Protein AF-0000000085115863 (afdb_homodimer)

Secondary structure (DSSP, 8-state):
--SSSSHHHHIIIIIHHHHGGGS---HHHHHHHHTT-TT----S-HHHHHHHHHHHHHHHT-EEEEEEETTTEEEEEE-SSPPTT-S-EEEES-PPSS-SEEEEEEHHHHHHHHTT---HHHHHHHTSSEEEE-HHHHHHHHHHHTTHHHHHHHHHHHTT-HHHHHHH--/--SSSSHHHHIIIIIHHHHGGGS---HHHHHHHHTT-TT----S-HHHHHHHHHHHHHHHT-EEEEEEETTTEEEEEE-SSPPTT-S-EEEES-PPSS-SEEEEEEHHHHHHHHTT---HHHHHHHTSSEEEE-HHHHHHHHHHHTTHHHHHHHHHHHTT-HHHHHHH--

pLDDT: mean 90.27, std 11.91, range [47.62, 98.88]

Foldseek 3Di:
DQLADAQVRLCVQVVVLVCQLQFQDDPVRVCVLQVVFPPDDCPVCVSVLSPQLLQLLLVLLFKEWEAEPSPTKIKIWGSVDDDVRTSIDIDIRDYDPPGQKYKYAYSLVVLLVLLVNDPVVVCCVVVNIPMDHDPVSVVVSSVSCVVSSVVSLSSCSSVVVVSSNVSNVD/DQLADAQVRLCVQVVVLVCQLQFQDDPVRVCVLQVVFPPPDCPVCVSVLSPQLLQLLLVLLFKEWEAEPSPTKIKIWGSVDDDVRTSIDIDIRDYDPPGQKYKYAYSLVSLLVLLVNDPVVVCCVVVNIPMDHDPPSVVVSSVSCVVSSVVSLSSCSSVVVVSSNVSNVD

Structure (mmCIF, N/CA/C/O backbone):
data_AF-0000000085115863-model_v1
#
loop_
_entity.id
_entity.type
_entity.pdbx_description
1 polymer 'SCP2 domain-containing protein'
#
loop_
_atom_site.group_PDB
_atom_site.id
_atom_site.type_symbol
_atom_site.label_atom_id
_atom_site.label_alt_id
_atom_site.label_comp_id
_atom_site.label_asym_id
_atom_site.label_entity_id
_atom_site.label_seq_id
_atom_site.pdbx_PDB_ins_code
_atom_site.Cartn_x
_atom_site.Cartn_y
_atom_site.Cartn_z
_atom_site.occupancy
_atom_site.B_iso_or_equiv
_atom_site.auth_seq_id
_atom_site.auth_comp_id
_atom_site.auth_asym_id
_atom_site.auth_atom_id
_atom_site.pdbx_PDB_model_num
ATOM 1 N N . MET A 1 1 ? -20.906 15.156 -2.922 1 59.97 1 MET A N 1
ATOM 2 C CA . MET A 1 1 ? -20.422 16.359 -2.258 1 59.97 1 MET A CA 1
ATOM 3 C C . MET A 1 1 ? -19.031 16.141 -1.671 1 59.97 1 MET A C 1
ATOM 5 O O . MET A 1 1 ? -18.688 15.023 -1.309 1 59.97 1 MET A O 1
ATOM 9 N N . ALA A 1 2 ? -18.281 17.297 -1.598 1 81.19 2 ALA A N 1
ATOM 10 C CA . ALA A 1 2 ? -16.922 17.234 -1.048 1 81.19 2 ALA A CA 1
ATOM 11 C C . ALA A 1 2 ? -16.953 16.906 0.444 1 81.19 2 ALA A C 1
ATOM 13 O O . ALA A 1 2 ? -17.812 17.406 1.177 1 81.19 2 ALA A O 1
ATOM 14 N N . LEU A 1 3 ? -16.141 15.992 0.792 1 93.12 3 LEU A N 1
ATOM 15 C CA . LEU A 1 3 ? -16.062 15.578 2.189 1 93.12 3 LEU A CA 1
ATOM 16 C C . LEU A 1 3 ? -15.656 16.75 3.078 1 93.12 3 LEU A C 1
ATOM 18 O O . LEU A 1 3 ? -16.172 16.906 4.191 1 93.12 3 LEU A O 1
ATOM 22 N N . PHE A 1 4 ? -14.828 17.625 2.529 1 97.5 4 PHE A N 1
ATOM 23 C CA . PHE A 1 4 ? -14.359 18.781 3.285 1 97.5 4 PHE A CA 1
ATOM 24 C C . PHE A 1 4 ? -15.094 20.047 2.85 1 97.5 4 PHE A C 1
ATOM 26 O O . PHE A 1 4 ? -15.336 20.266 1.657 1 97.5 4 PHE A O 1
ATOM 33 N N . ARG A 1 5 ? -15.352 20.859 3.82 1 96.69 5 ARG A N 1
ATOM 34 C CA . ARG A 1 5 ? -16.109 22.078 3.572 1 96.69 5 ARG A CA 1
ATOM 35 C C . ARG A 1 5 ? -15.25 23.109 2.834 1 96.69 5 ARG A C 1
ATOM 37 O O . ARG A 1 5 ? -15.727 23.781 1.921 1 96.69 5 ARG A O 1
ATOM 44 N N . ASP A 1 6 ? -14.078 23.328 3.254 1 97.31 6 ASP A N 1
ATOM 45 C CA . ASP A 1 6 ? -13.133 24.297 2.703 1 97.31 6 ASP A CA 1
ATOM 46 C C . ASP A 1 6 ? -11.695 23.953 3.098 1 97.31 6 ASP A C 1
ATOM 48 O O . ASP A 1 6 ? -11.453 22.891 3.684 1 97.31 6 ASP A O 1
ATOM 52 N N . ASP A 1 7 ? -10.758 24.797 2.658 1 97.75 7 ASP A N 1
ATOM 53 C CA . ASP A 1 7 ? -9.352 24.531 2.938 1 97.75 7 ASP A CA 1
ATOM 54 C C . ASP A 1 7 ? -9.07 24.578 4.438 1 97.75 7 ASP A C 1
ATOM 56 O O . ASP A 1 7 ? -8.289 23.781 4.953 1 97.75 7 ASP A O 1
ATOM 60 N N . ALA A 1 8 ? -9.727 25.469 5.113 1 98.12 8 ALA A N 1
ATOM 61 C CA . ALA A 1 8 ? -9.555 25.547 6.562 1 98.12 8 ALA A CA 1
ATOM 62 C C . ALA A 1 8 ? -9.93 24.219 7.223 1 98.12 8 ALA A C 1
ATOM 64 O O . ALA A 1 8 ? -9.289 23.797 8.188 1 98.12 8 ALA A O 1
ATOM 65 N N . HIS A 1 9 ? -11 23.625 6.742 1 98.5 9 HIS A N 1
ATOM 66 C CA . HIS A 1 9 ? -11.43 22.328 7.238 1 98.5 9 HIS A CA 1
ATOM 67 C C . HIS A 1 9 ? -10.375 21.266 6.977 1 98.5 9 HIS A C 1
ATOM 69 O O . HIS A 1 9 ? -10.078 20.438 7.855 1 98.5 9 HIS A O 1
ATOM 75 N N . VAL A 1 10 ? -9.719 21.219 5.836 1 98.38 10 VAL A N 1
ATOM 76 C CA . VAL A 1 10 ? -8.648 20.297 5.492 1 98.38 10 VAL A CA 1
ATOM 77 C C . VAL A 1 10 ? -7.477 20.484 6.457 1 98.38 10 VAL A C 1
ATOM 79 O O . VAL A 1 10 ? -6.938 19.5 6.984 1 98.38 10 VAL A O 1
ATOM 82 N N . TYR A 1 11 ? -7.086 21.688 6.672 1 98.44 11 TYR A N 1
ATOM 83 C CA . TYR A 1 11 ? -5.941 21.969 7.523 1 98.44 11 TYR A CA 1
ATOM 84 C C . TYR A 1 11 ? -6.215 21.562 8.961 1 98.44 11 TYR A C 1
ATOM 86 O O . TYR A 1 11 ? -5.34 21 9.633 1 98.44 11 TYR A O 1
ATOM 94 N N . ARG A 1 12 ? -7.418 21.797 9.414 1 97.19 12 ARG A N 1
ATOM 95 C CA . ARG A 1 12 ? -7.781 21.422 10.773 1 97.19 12 ARG A CA 1
ATOM 96 C C . ARG A 1 12 ? -7.734 19.906 10.953 1 97.19 12 ARG A C 1
ATOM 98 O O . ARG A 1 12 ? -7.312 19.406 12 1 97.19 12 ARG A O 1
ATOM 105 N N . VAL A 1 13 ? -8.164 19.188 9.977 1 97.56 13 VAL A N 1
ATOM 106 C CA . VAL A 1 13 ? -8.312 17.75 10.109 1 97.56 13 VAL A CA 1
ATOM 107 C C . VAL A 1 13 ? -7.008 17.047 9.719 1 97.56 13 VAL A C 1
ATOM 109 O O . VAL A 1 13 ? -6.344 16.438 10.555 1 97.56 13 VAL A O 1
ATOM 112 N N . ILE A 1 14 ? -6.566 17.25 8.461 1 98.25 14 ILE A N 1
ATOM 113 C CA . ILE A 1 14 ? -5.406 16.531 7.949 1 98.25 14 ILE A CA 1
ATOM 114 C C . ILE A 1 14 ? -4.129 17.266 8.336 1 98.25 14 ILE A C 1
ATOM 116 O O . ILE A 1 14 ? -3.168 16.656 8.812 1 98.25 14 ILE A O 1
ATOM 120 N N . GLY A 1 15 ? -4.137 18.562 8.133 1 97.88 15 GLY A N 1
ATOM 121 C CA . GLY A 1 15 ? -2.957 19.375 8.422 1 97.88 15 GLY A CA 1
ATOM 122 C C . GLY A 1 15 ? -2.502 19.266 9.867 1 97.88 15 GLY A C 1
ATOM 123 O O . GLY A 1 15 ? -1.346 18.922 10.133 1 97.88 15 GLY A O 1
ATOM 124 N N . GLU A 1 16 ? -3.426 19.484 10.758 1 96.44 16 GLU A N 1
ATOM 125 C CA . GLU A 1 16 ? -3.08 19.469 12.172 1 96.44 16 GLU A CA 1
ATOM 126 C C . GLU A 1 16 ? -2.74 18.047 12.641 1 96.44 16 GLU A C 1
ATOM 128 O O . GLU A 1 16 ? -1.887 17.859 13.508 1 96.44 16 GLU A O 1
ATOM 133 N N . PHE A 1 17 ? -3.352 17.047 12.094 1 95.88 17 PHE A N 1
ATOM 134 C CA . PHE A 1 17 ? -2.969 15.672 12.383 1 95.88 17 PHE A CA 1
ATOM 135 C C . PHE A 1 17 ? -1.513 15.422 12.016 1 95.88 17 PHE A C 1
ATOM 137 O O . PHE A 1 17 ? -0.749 14.867 12.805 1 95.88 17 PHE A O 1
ATOM 144 N N . MET A 1 18 ? -1.095 15.914 10.836 1 97.31 18 MET A N 1
ATOM 145 C CA . MET A 1 18 ? 0.259 15.711 10.32 1 97.31 18 MET A CA 1
ATOM 146 C C . MET A 1 18 ? 1.266 16.547 11.117 1 97.31 18 MET A C 1
ATOM 148 O O . MET A 1 18 ? 2.467 16.266 11.07 1 97.31 18 MET A O 1
ATOM 152 N N . GLN A 1 19 ? 0.754 17.5 11.82 1 96.25 19 GLN A N 1
ATOM 153 C CA . GLN A 1 19 ? 1.623 18.391 12.578 1 96.25 19 GLN A CA 1
ATOM 154 C C . GLN A 1 19 ? 1.992 17.766 13.93 1 96.25 19 GLN A C 1
ATOM 156 O O . GLN A 1 19 ? 3.01 18.125 14.523 1 96.25 19 GLN A O 1
ATOM 161 N N . ILE A 1 20 ? 1.249 16.859 14.359 1 94.12 20 ILE A N 1
ATOM 162 C CA . ILE A 1 20 ? 1.421 16.297 15.695 1 94.12 20 ILE A CA 1
ATOM 163 C C . ILE A 1 20 ? 2.818 15.703 15.828 1 94.12 20 ILE A C 1
ATOM 165 O O . ILE A 1 20 ? 3.549 16.016 16.766 1 94.12 20 ILE A O 1
ATOM 169 N N . PRO A 1 21 ? 3.279 14.938 14.867 1 95.31 21 PRO A N 1
ATOM 170 C CA . PRO A 1 21 ? 4.598 14.32 15.031 1 95.31 21 PRO A CA 1
ATOM 171 C C . PRO A 1 21 ? 5.738 15.25 14.625 1 95.31 21 PRO A C 1
ATOM 173 O O . PRO A 1 21 ? 6.898 14.828 14.586 1 95.31 21 PRO A O 1
ATOM 176 N N . SER A 1 22 ? 5.48 16.516 14.281 1 96.75 22 SER A N 1
ATOM 177 C CA . SER A 1 22 ? 6.488 17.438 13.766 1 96.75 22 SER A CA 1
ATOM 178 C C . SER A 1 22 ? 7.539 17.75 14.828 1 96.75 22 SER A C 1
ATOM 180 O O . SER A 1 22 ? 8.602 18.297 14.516 1 96.75 22 SER A O 1
ATOM 182 N N . ARG A 1 23 ? 7.273 17.453 16 1 95.38 23 ARG A N 1
ATOM 183 C CA . ARG A 1 23 ? 8.195 17.516 17.141 1 95.38 23 ARG A CA 1
ATOM 184 C C . ARG A 1 23 ? 7.879 16.453 18.172 1 95.38 23 ARG A C 1
ATOM 186 O O . ARG A 1 23 ? 6.758 15.945 18.234 1 95.38 23 ARG A O 1
ATOM 193 N N . PRO A 1 24 ? 8.938 16.125 18.969 1 93.75 24 PRO A N 1
ATOM 194 C CA . PRO A 1 24 ? 8.648 15.164 20.031 1 93.75 24 PRO A CA 1
ATOM 195 C C . PRO A 1 24 ? 7.535 15.625 20.969 1 93.75 24 PRO A C 1
ATOM 197 O O . PRO A 1 24 ? 7.441 16.812 21.281 1 93.75 24 PRO A O 1
ATOM 200 N N . ARG A 1 25 ? 6.691 14.672 21.312 1 90.5 25 ARG A N 1
ATOM 201 C CA . ARG A 1 25 ? 5.586 14.969 22.219 1 90.5 25 ARG A CA 1
ATOM 202 C C . ARG A 1 25 ? 5.738 14.195 23.531 1 90.5 25 ARG A C 1
ATOM 204 O O . ARG A 1 25 ? 6.301 13.102 23.562 1 90.5 25 ARG A O 1
ATOM 211 N N . THR A 1 26 ? 5.238 14.844 24.578 1 87.19 26 THR A N 1
ATOM 212 C CA . THR A 1 26 ? 5.195 14.172 25.859 1 87.19 26 THR A CA 1
ATOM 213 C C . THR A 1 26 ? 3.822 13.555 26.109 1 87.19 26 THR A C 1
ATOM 215 O O . THR A 1 26 ? 2.846 13.914 25.453 1 87.19 26 THR A O 1
ATOM 218 N N . GLU A 1 27 ? 3.863 12.625 27 1 81.06 27 GLU A N 1
ATOM 219 C CA . GLU A 1 27 ? 2.594 12.016 27.391 1 81.06 27 GLU A CA 1
ATOM 220 C C . GLU A 1 27 ? 1.607 13.07 27.891 1 81.06 27 GLU A C 1
ATOM 222 O O . GLU A 1 27 ? 0.413 13 27.578 1 81.06 27 GLU A O 1
ATOM 227 N N . PHE A 1 28 ? 2.119 13.961 28.641 1 78.81 28 PHE A N 1
ATOM 228 C CA . PHE A 1 28 ? 1.285 15.023 29.203 1 78.81 28 PHE A CA 1
ATOM 229 C C . PHE A 1 28 ? 0.64 15.844 28.094 1 78.81 28 PHE A C 1
ATOM 231 O O . PHE A 1 28 ? -0.55 16.156 28.156 1 78.81 28 PHE A O 1
ATOM 238 N N . GLU A 1 29 ? 1.327 16.141 27.078 1 79.75 29 GLU A N 1
ATOM 239 C CA . GLU A 1 29 ? 0.832 16.938 25.953 1 79.75 29 GLU A CA 1
ATOM 240 C C . GLU A 1 29 ? -0.288 16.203 25.219 1 79.75 29 GLU A C 1
ATOM 242 O O . GLU A 1 29 ? -1.312 16.812 24.891 1 79.75 29 GLU A O 1
ATOM 247 N N . LEU A 1 30 ? -0.048 14.945 25.047 1 75.69 30 LEU A N 1
ATOM 248 C CA . LEU A 1 30 ? -1.037 14.195 24.281 1 75.69 30 LEU A CA 1
ATOM 249 C C . LEU A 1 30 ? -2.281 13.922 25.125 1 75.69 30 LEU A C 1
ATOM 251 O O . LEU A 1 30 ? -3.402 13.961 24.609 1 75.69 30 LEU A O 1
ATOM 255 N N . ARG A 1 31 ? -2.051 13.648 26.297 1 70.62 31 ARG A N 1
ATOM 256 C CA . ARG A 1 31 ? -3.182 13.461 27.203 1 70.62 31 ARG A CA 1
ATOM 257 C C . ARG A 1 31 ? -4.039 14.719 27.281 1 70.62 31 ARG A C 1
ATOM 259 O O . ARG A 1 31 ? -5.266 14.633 27.344 1 70.62 31 ARG A O 1
ATOM 266 N N . SER A 1 32 ? -3.35 15.734 27.344 1 68.5 32 SER A N 1
ATOM 267 C CA . SER A 1 32 ? -4.098 16.984 27.406 1 68.5 32 SER A CA 1
ATOM 268 C C . SER A 1 32 ? -4.969 17.172 26.172 1 68.5 32 SER A C 1
ATOM 270 O O . SER A 1 32 ? -6.07 17.719 26.25 1 68.5 32 SER A O 1
ATOM 272 N N . TRP A 1 33 ? -4.398 16.719 25.109 1 63.56 33 TRP A N 1
ATOM 273 C CA . TRP A 1 33 ? -5.137 16.781 23.859 1 63.56 33 TRP A CA 1
ATOM 274 C C . TRP A 1 33 ? -6.273 15.758 23.844 1 63.56 33 TRP A C 1
ATOM 276 O O . TRP A 1 33 ? -7.395 16.078 23.438 1 63.56 33 TRP A O 1
ATOM 286 N N . TRP A 1 34 ? -6.02 14.562 24.438 1 61.56 34 TRP A N 1
ATOM 287 C CA . TRP A 1 34 ? -6.91 13.414 24.328 1 61.56 34 TRP A CA 1
ATOM 288 C C . TRP A 1 34 ? -7.867 13.359 25.516 1 61.56 34 TRP A C 1
ATOM 290 O O . TRP A 1 34 ? -8.961 12.789 25.406 1 61.56 34 TRP A O 1
ATOM 300 N N . GLU A 1 35 ? -7.402 13.617 26.719 1 57.34 35 GLU A N 1
ATOM 301 C CA . GLU A 1 35 ? -8.219 13.516 27.922 1 57.34 35 GLU A CA 1
ATOM 302 C C . GLU A 1 35 ? -9.586 14.172 27.734 1 57.34 35 GLU A C 1
ATOM 304 O O . GLU A 1 35 ? -10.57 13.75 28.328 1 57.34 35 GLU A O 1
ATOM 309 N N . ARG A 1 36 ? -9.57 15.039 26.875 1 52.62 36 ARG A N 1
ATOM 310 C CA . ARG A 1 36 ? -10.867 15.695 26.781 1 52.62 36 ARG A CA 1
ATOM 311 C C . ARG A 1 36 ? -11.891 14.797 26.094 1 52.62 36 ARG A C 1
ATOM 313 O O . ARG A 1 36 ? -13.086 15.109 26.062 1 52.62 36 ARG A O 1
ATOM 320 N N . HIS A 1 37 ? -11.352 13.555 25.656 1 54.62 37 HIS A N 1
ATOM 321 C CA . HIS A 1 37 ? -12.375 12.812 24.922 1 54.62 37 HIS A CA 1
ATOM 322 C C . HIS A 1 37 ? -12.633 11.453 25.562 1 54.62 37 HIS A C 1
ATOM 324 O O . HIS A 1 37 ? -11.695 10.695 25.812 1 54.62 37 HIS A O 1
ATOM 330 N N . PRO A 1 38 ? -13.758 11.328 26.172 1 50.28 38 PRO A N 1
ATOM 331 C CA . PRO A 1 38 ? -14.141 10.078 26.828 1 50.28 38 PRO A CA 1
ATOM 332 C C . PRO A 1 38 ? -13.773 8.836 26.016 1 50.28 38 PRO A C 1
ATOM 334 O O . PRO A 1 38 ? -13.57 7.762 26.562 1 50.28 38 PRO A O 1
ATOM 337 N N . ALA A 1 39 ? -13.766 8.93 24.781 1 48.03 39 ALA A N 1
ATOM 338 C CA . ALA A 1 39 ? -13.57 7.758 23.938 1 48.03 39 ALA A CA 1
ATOM 339 C C . ALA A 1 39 ? -12.086 7.418 23.797 1 48.03 39 ALA A C 1
ATOM 341 O O . ALA A 1 39 ? -11.727 6.461 23.109 1 48.03 39 ALA A O 1
ATOM 342 N N . TYR A 1 40 ? -11.359 8.258 24.391 1 51.19 40 TYR A N 1
ATOM 343 C CA . TYR A 1 40 ? -9.938 7.973 24.25 1 51.19 40 TYR A CA 1
ATOM 344 C C . TYR A 1 40 ? -9.57 6.664 24.938 1 51.19 40 TYR A C 1
ATOM 346 O O . TYR A 1 40 ? -9.75 6.523 26.156 1 51.19 40 TYR A O 1
ATOM 354 N N . LYS A 1 41 ? -9.625 5.621 24.375 1 49.22 41 LYS A N 1
ATOM 355 C CA . LYS A 1 41 ? -8.969 4.449 24.9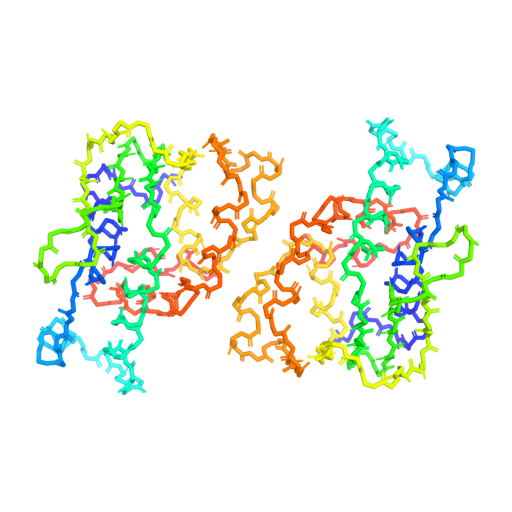38 1 49.22 41 LYS A CA 1
ATOM 356 C C . LYS A 1 41 ? -7.465 4.477 24.672 1 49.22 41 LYS A C 1
ATOM 358 O O . LYS A 1 41 ? -7.043 4.605 23.516 1 49.22 41 LYS A O 1
ATOM 363 N N . GLU A 1 42 ? -6.723 4.953 25.688 1 51.91 42 GLU A N 1
ATOM 364 C CA . GLU A 1 42 ? -5.27 4.879 25.578 1 51.91 42 GLU A CA 1
ATOM 365 C C . GLU A 1 42 ? -4.812 3.477 25.188 1 51.91 42 GLU A C 1
ATOM 367 O O . GLU A 1 42 ? -5.176 2.494 25.844 1 51.91 42 GLU A O 1
ATOM 372 N N . TYR A 1 43 ? -4.746 3.184 23.938 1 56.12 43 TYR A N 1
ATOM 373 C CA . TYR A 1 43 ? -4.094 1.899 23.703 1 56.12 43 TYR A CA 1
ATOM 374 C C . TYR A 1 43 ? -2.707 1.865 24.328 1 56.12 43 TYR A C 1
ATOM 376 O O . TYR A 1 43 ? -2.045 0.826 24.328 1 56.12 43 TYR A O 1
ATOM 384 N N . GLY A 1 44 ? -2.359 2.871 25.109 1 63.69 44 GLY A N 1
ATOM 385 C CA . GLY A 1 44 ? -1.251 3.047 26.031 1 63.69 44 GLY A CA 1
ATOM 386 C C . GLY A 1 44 ? 0.058 3.379 25.344 1 63.69 44 GLY A C 1
ATOM 387 O O . GLY A 1 44 ? 1.011 3.824 25.984 1 63.69 44 GLY A O 1
ATOM 388 N N . ASN A 1 45 ? 0.209 3.152 23.938 1 81 45 ASN A N 1
ATOM 389 C CA . ASN A 1 45 ? 1.532 3.422 23.375 1 81 45 ASN A CA 1
ATOM 390 C C . ASN A 1 45 ? 1.479 4.488 22.297 1 81 45 ASN A C 1
ATOM 392 O O . ASN A 1 45 ? 2.357 4.543 21.422 1 81 45 ASN A O 1
ATOM 396 N N . GLU A 1 46 ? 0.494 5.445 22.359 1 82 46 GLU A N 1
ATOM 397 C CA . GLU A 1 46 ? 0.266 6.43 21.297 1 82 46 GLU A CA 1
ATOM 398 C C . GLU A 1 46 ? 1.419 7.43 21.219 1 82 46 GLU A C 1
ATOM 400 O O . GLU A 1 46 ? 1.865 7.777 20.125 1 82 46 GLU A O 1
ATOM 405 N N . VAL A 1 47 ? 1.899 7.852 22.344 1 85.88 47 VAL A N 1
ATOM 406 C CA . VAL A 1 47 ? 2.988 8.82 22.375 1 85.88 47 VAL A CA 1
ATOM 407 C C . VAL A 1 47 ? 4.238 8.219 21.75 1 85.88 47 VAL A C 1
ATOM 409 O O . VAL A 1 47 ? 4.914 8.875 20.953 1 85.88 47 VAL A O 1
ATOM 412 N N . GLU A 1 48 ? 4.453 7.059 22.141 1 89.38 48 GLU A N 1
ATOM 413 C CA . GLU A 1 48 ? 5.605 6.363 21.578 1 89.38 48 GLU A CA 1
ATOM 414 C C . GLU A 1 48 ? 5.477 6.223 20.062 1 89.38 48 GLU A C 1
ATOM 416 O O . GLU A 1 48 ? 6.445 6.43 19.328 1 89.38 48 GLU A O 1
ATOM 421 N N . GLN A 1 49 ? 4.301 5.871 19.594 1 88.56 49 GLN A N 1
ATOM 422 C CA . GLN A 1 49 ? 4.062 5.699 18.172 1 88.56 49 GLN A CA 1
ATOM 423 C C . GLN A 1 49 ? 4.207 7.027 17.422 1 88.56 49 GLN A C 1
ATOM 425 O O . GLN A 1 49 ? 4.844 7.086 16.375 1 88.56 49 GLN A O 1
ATOM 430 N N . ILE A 1 50 ? 3.662 8.031 18 1 91.44 50 ILE A N 1
ATOM 431 C CA . ILE A 1 50 ? 3.715 9.352 17.375 1 91.44 50 ILE A CA 1
ATOM 432 C C . ILE A 1 50 ? 5.164 9.82 17.281 1 91.44 50 ILE A C 1
ATOM 434 O O . ILE A 1 50 ? 5.598 10.305 16.234 1 91.44 50 ILE A O 1
ATOM 438 N N . ASN A 1 51 ? 5.863 9.664 18.344 1 94.25 51 ASN A N 1
ATOM 439 C CA . ASN A 1 51 ? 7.262 10.078 18.359 1 94.25 51 ASN A CA 1
ATOM 440 C C . ASN A 1 51 ? 8.102 9.258 17.375 1 94.25 51 ASN A C 1
ATOM 442 O O . ASN A 1 51 ? 8.992 9.797 16.719 1 94.25 51 ASN A O 1
ATOM 446 N N . ARG A 1 52 ? 7.789 8.062 17.297 1 93.75 52 ARG A N 1
ATOM 447 C CA . ARG A 1 52 ? 8.492 7.203 16.359 1 93.75 52 ARG A CA 1
ATOM 448 C C . ARG A 1 52 ? 8.234 7.648 14.914 1 93.75 52 ARG A C 1
ATOM 450 O O . ARG A 1 52 ? 9.164 7.699 14.102 1 93.75 52 ARG A O 1
ATOM 457 N N . ILE A 1 53 ? 7.027 7.949 14.602 1 94.69 53 ILE A N 1
ATOM 458 C CA . ILE A 1 53 ? 6.664 8.414 13.266 1 94.69 53 ILE A CA 1
ATOM 459 C C . ILE A 1 53 ? 7.43 9.695 12.938 1 94.69 53 ILE A C 1
ATOM 461 O O . ILE A 1 53 ? 8.016 9.82 11.859 1 94.69 53 ILE A O 1
ATOM 465 N N . GLY A 1 54 ? 7.426 10.641 13.82 1 96.69 54 GLY A N 1
ATOM 466 C CA . GLY A 1 54 ? 8.18 11.867 13.633 1 96.69 54 GLY A CA 1
ATOM 467 C C . GLY A 1 54 ? 9.648 11.633 13.367 1 96.69 54 GLY A C 1
ATOM 468 O O . GLY A 1 54 ? 10.227 12.242 12.461 1 96.69 54 GLY A O 1
ATOM 469 N N . GLU A 1 55 ? 10.211 10.734 14.148 1 96.31 55 GLU A N 1
ATOM 470 C CA . GLU A 1 55 ? 11.625 10.398 13.984 1 96.31 55 GLU A CA 1
ATOM 471 C C . GLU A 1 55 ? 11.883 9.781 12.609 1 96.31 55 GLU A C 1
ATOM 473 O O . GLU A 1 55 ? 12.906 10.062 11.984 1 96.31 55 GLU A O 1
ATOM 478 N N . GLN A 1 56 ? 10.992 8.898 12.203 1 95.06 56 GLN A N 1
ATOM 479 C CA . GLN A 1 56 ? 11.148 8.25 10.906 1 95.06 56 GLN A CA 1
ATOM 480 C C . GLN A 1 56 ? 11.078 9.266 9.773 1 95.06 56 GLN A C 1
ATOM 482 O O . GLN A 1 56 ? 11.828 9.172 8.797 1 95.06 56 GLN A O 1
ATOM 487 N N . ILE A 1 57 ? 10.18 10.211 9.859 1 96.19 57 ILE A N 1
ATOM 488 C CA . ILE A 1 57 ? 10.078 11.258 8.852 1 96.19 57 ILE A CA 1
ATOM 489 C C . ILE A 1 57 ? 11.352 12.102 8.859 1 96.19 57 ILE A C 1
ATOM 491 O O . ILE A 1 57 ? 11.914 12.398 7.797 1 96.19 57 ILE A O 1
ATOM 495 N N . ARG A 1 58 ? 11.82 12.438 10.031 1 97 58 ARG A N 1
ATOM 496 C CA . ARG A 1 58 ? 13.055 13.211 10.148 1 97 58 ARG A CA 1
ATOM 497 C C . ARG A 1 58 ? 14.219 12.5 9.461 1 97 58 ARG A C 1
ATOM 499 O O . ARG A 1 58 ? 14.969 13.125 8.711 1 97 58 ARG A O 1
ATOM 506 N N . ARG A 1 59 ? 14.328 11.234 9.672 1 95.06 59 ARG A N 1
ATOM 507 C CA . ARG A 1 59 ? 15.445 10.445 9.156 1 95.06 59 ARG A CA 1
ATOM 508 C C . ARG A 1 59 ? 15.391 10.344 7.637 1 95.06 59 ARG A C 1
ATOM 510 O O . ARG A 1 59 ? 16.406 10.133 6.988 1 95.06 59 ARG A O 1
ATOM 517 N N . SER A 1 60 ? 14.234 10.445 7.09 1 94.25 60 SER A N 1
ATOM 518 C CA . SER A 1 60 ? 14.109 10.352 5.637 1 94.25 60 SER A CA 1
ATOM 519 C C . SER A 1 60 ? 14.805 11.523 4.949 1 94.25 60 SER A C 1
ATOM 521 O O . SER A 1 60 ? 15.172 11.422 3.773 1 94.25 60 SER A O 1
ATOM 523 N N . ARG A 1 61 ? 14.828 12.664 5.594 1 96.44 61 ARG A N 1
ATOM 524 C CA . ARG A 1 61 ? 15.414 13.891 5.066 1 96.44 61 ARG A CA 1
ATOM 525 C C . ARG A 1 61 ? 14.734 14.312 3.77 1 96.44 61 ARG A C 1
ATOM 527 O O . ARG A 1 61 ? 15.383 14.82 2.855 1 96.44 61 ARG A O 1
ATOM 534 N N . ALA A 1 62 ? 13.477 14.062 3.715 1 96.69 62 ALA A N 1
ATOM 535 C CA . ALA A 1 62 ? 12.742 14.305 2.473 1 96.69 62 ALA A CA 1
ATOM 536 C C . ALA A 1 62 ? 11.789 15.484 2.621 1 96.69 62 ALA A C 1
ATOM 538 O O . ALA A 1 62 ? 11.422 15.859 3.738 1 96.69 62 ALA A O 1
ATOM 539 N N . ALA A 1 63 ? 11.5 16.078 1.484 1 98.12 63 ALA A N 1
ATOM 540 C CA . ALA A 1 63 ? 10.516 17.156 1.398 1 98.12 63 ALA A CA 1
ATOM 541 C C . ALA A 1 63 ? 9.328 16.75 0.538 1 98.12 63 ALA A C 1
ATOM 543 O O . ALA A 1 63 ? 9.5 16.25 -0.576 1 98.12 63 ALA A O 1
ATOM 544 N N . PHE A 1 64 ? 8.125 17 1.1 1 98 64 PHE A N 1
ATOM 545 C CA . PHE A 1 64 ? 6.895 16.625 0.415 1 98 64 PHE A CA 1
ATOM 546 C C . PHE A 1 64 ? 5.949 17.828 0.302 1 98 64 PHE A C 1
ATOM 548 O O . PHE A 1 64 ? 5.828 18.609 1.238 1 98 64 PHE A O 1
ATOM 555 N N . VAL A 1 65 ? 5.297 17.891 -0.83 1 98.75 65 VAL A N 1
ATOM 556 C CA . VAL A 1 65 ? 4.18 18.828 -0.982 1 98.75 65 VAL A CA 1
ATOM 557 C C . VAL A 1 65 ? 2.934 18.062 -1.43 1 98.75 65 VAL A C 1
ATOM 559 O O . VAL A 1 65 ? 2.992 17.25 -2.363 1 98.75 65 VAL A O 1
ATOM 562 N N . PHE A 1 66 ? 1.841 18.328 -0.748 1 98.69 66 PHE A N 1
ATOM 563 C CA . PHE A 1 66 ? 0.546 17.766 -1.104 1 98.69 66 PHE A CA 1
ATOM 564 C C . PHE A 1 66 ? -0.389 18.844 -1.639 1 98.69 66 PHE A C 1
ATOM 566 O O . PHE A 1 66 ? -0.707 19.797 -0.933 1 98.69 66 PHE A O 1
ATOM 573 N N . TYR A 1 67 ? -0.737 18.672 -2.877 1 98.81 67 TYR A N 1
ATOM 574 C CA . TYR A 1 67 ? -1.743 19.516 -3.508 1 98.81 67 TYR A CA 1
ATOM 575 C C . TYR A 1 67 ? -3.104 18.828 -3.52 1 98.81 67 TYR A C 1
ATOM 577 O O . TYR A 1 67 ? -3.283 17.812 -4.188 1 98.81 67 TYR A O 1
ATOM 585 N N . LEU A 1 68 ? -3.994 19.453 -2.775 1 98.56 68 LEU A N 1
ATOM 586 C CA . LEU A 1 68 ? -5.332 18.875 -2.715 1 98.56 68 LEU A CA 1
ATOM 587 C C . LEU A 1 68 ? -6.32 19.703 -3.531 1 98.56 68 LEU A C 1
ATOM 589 O O . LEU A 1 68 ? -6.145 20.922 -3.676 1 98.56 68 LEU A O 1
ATOM 593 N N . THR A 1 69 ? -7.316 18.984 -4.078 1 98 69 THR A N 1
ATOM 594 C CA . THR A 1 69 ? -8.484 19.594 -4.707 1 98 69 THR A CA 1
ATOM 595 C C . THR A 1 69 ? -9.766 19.141 -4.027 1 98 69 THR A C 1
ATOM 597 O O . THR A 1 69 ? -9.758 18.172 -3.268 1 98 69 THR A O 1
ATOM 600 N N . ASP A 1 70 ? -10.867 19.891 -4.129 1 96.31 70 ASP A N 1
ATOM 601 C CA . ASP A 1 70 ? -12.188 19.594 -3.58 1 96.31 70 ASP A CA 1
ATOM 602 C C . ASP A 1 70 ? -12.125 19.438 -2.062 1 96.31 70 ASP A C 1
ATOM 604 O O . ASP A 1 70 ? -12.578 18.422 -1.518 1 96.31 70 ASP A O 1
ATOM 608 N N . PRO A 1 71 ? -11.516 20.484 -1.43 1 97.69 71 PRO A N 1
ATOM 609 C CA . PRO A 1 71 ? -11.203 21.844 -1.89 1 97.69 71 PRO A CA 1
ATOM 610 C C . PRO A 1 71 ? -9.711 22.047 -2.184 1 97.69 71 PRO A C 1
ATOM 612 O O . PRO A 1 71 ? -8.906 21.156 -1.909 1 97.69 71 PRO A O 1
ATOM 615 N N . GLU A 1 72 ? -9.414 23.188 -2.768 1 98.25 72 GLU A N 1
ATOM 616 C CA . GLU A 1 72 ? -8.008 23.516 -2.967 1 98.25 72 GLU A CA 1
ATOM 617 C C . GLU A 1 72 ? -7.297 23.734 -1.634 1 98.25 72 GLU A C 1
ATOM 619 O O . GLU A 1 72 ? -7.797 24.453 -0.767 1 98.25 72 GLU A O 1
ATOM 624 N N . ALA A 1 73 ? -6.277 23.016 -1.407 1 98.62 73 ALA A N 1
ATOM 625 C CA . ALA A 1 73 ? -5.434 23.141 -0.222 1 98.62 73 ALA A CA 1
ATOM 626 C C . ALA A 1 73 ? -4.02 22.641 -0.496 1 98.62 73 ALA A C 1
ATOM 628 O O . ALA A 1 73 ? -3.818 21.781 -1.364 1 98.62 73 ALA A O 1
ATOM 629 N N . VAL A 1 74 ? -3.047 23.266 0.202 1 98.88 74 VAL A N 1
ATOM 630 C CA . VAL A 1 74 ? -1.658 22.844 0.061 1 98.88 74 VAL A CA 1
ATOM 631 C C . VAL A 1 74 ? -1.06 22.578 1.438 1 98.88 74 VAL A C 1
ATOM 633 O O . VAL A 1 74 ? -1.199 23.391 2.357 1 98.88 74 VAL A O 1
ATOM 636 N N . ILE A 1 75 ? -0.462 21.406 1.627 1 98.81 75 ILE A N 1
ATOM 637 C CA . ILE A 1 75 ? 0.277 21.047 2.836 1 98.81 75 ILE A CA 1
ATOM 638 C C . ILE A 1 75 ? 1.711 20.672 2.473 1 98.81 75 ILE A C 1
ATOM 640 O O . ILE A 1 75 ? 1.934 19.797 1.628 1 98.81 75 ILE A O 1
ATOM 644 N N . SER A 1 76 ? 2.682 21.312 3.094 1 98.75 76 SER A N 1
ATOM 645 C CA . SER A 1 76 ? 4.09 21.031 2.846 1 98.75 76 SER A CA 1
ATOM 646 C C . SER A 1 76 ? 4.773 20.484 4.094 1 98.75 76 SER A C 1
ATOM 648 O O . SER A 1 76 ? 4.523 20.969 5.203 1 98.75 76 SER A O 1
ATOM 650 N N . ILE A 1 77 ? 5.547 19.484 3.895 1 98.19 77 ILE A N 1
ATOM 651 C CA . ILE A 1 77 ? 6.395 18.891 4.93 1 98.19 77 ILE A CA 1
ATOM 652 C C . ILE A 1 77 ? 7.855 18.953 4.492 1 98.19 77 ILE A C 1
ATOM 654 O O . ILE A 1 77 ? 8.211 18.484 3.41 1 98.19 77 ILE A O 1
ATOM 658 N N . ASP A 1 78 ? 8.695 19.531 5.34 1 98.12 78 ASP A N 1
ATOM 659 C CA . ASP A 1 78 ? 10.117 19.672 5.039 1 98.12 78 ASP A CA 1
ATOM 660 C C . ASP A 1 78 ? 10.969 19.078 6.156 1 98.12 78 ASP A C 1
ATOM 662 O O . ASP A 1 78 ? 11.125 19.672 7.219 1 98.12 78 ASP A O 1
ATOM 666 N N . ALA A 1 79 ? 11.516 17.875 5.895 1 97.44 79 ALA A N 1
ATOM 667 C CA . ALA A 1 79 ? 12.367 17.203 6.871 1 97.44 79 ALA A CA 1
ATOM 668 C C . ALA A 1 79 ? 13.836 17.281 6.469 1 97.44 79 ALA A C 1
ATOM 670 O O . ALA A 1 79 ? 14.68 16.562 7.023 1 97.44 79 ALA A O 1
ATOM 671 N N . ARG A 1 80 ? 14.211 18.156 5.52 1 97.38 80 ARG A N 1
ATOM 672 C CA . ARG A 1 80 ? 15.57 18.234 4.988 1 97.38 80 ARG A CA 1
ATOM 673 C C . ARG A 1 80 ? 16.516 18.859 6.004 1 97.38 80 ARG A C 1
ATOM 675 O O . ARG A 1 80 ? 17.656 18.422 6.145 1 97.38 80 ARG A O 1
ATOM 682 N N . ARG A 1 81 ? 16 19.812 6.652 1 94.19 81 ARG A N 1
ATOM 683 C CA . ARG A 1 81 ? 16.797 20.547 7.641 1 94.19 81 ARG A CA 1
ATOM 684 C C . ARG A 1 81 ? 15.906 21.062 8.773 1 94.19 81 ARG A C 1
ATOM 686 O O . ARG A 1 81 ? 15.703 22.266 8.914 1 94.19 81 ARG A O 1
ATOM 693 N N . PRO A 1 82 ? 15.562 20.109 9.562 1 92.38 82 PRO A N 1
ATOM 694 C CA . PRO A 1 82 ? 14.68 20.547 10.641 1 92.38 82 PRO A CA 1
ATOM 695 C C . PRO A 1 82 ? 15.406 21.391 11.688 1 92.38 82 PRO A C 1
ATOM 697 O O . PRO A 1 82 ? 16.609 21.234 11.883 1 92.38 82 PRO A O 1
ATOM 700 N N . GLU A 1 83 ? 14.656 22.312 12.32 1 92.81 83 GLU A N 1
ATOM 701 C CA . GLU A 1 83 ? 15.18 23.078 13.445 1 92.81 83 GLU A CA 1
ATOM 702 C C . GLU A 1 83 ? 15.477 22.172 14.641 1 92.81 83 GLU A C 1
ATOM 704 O O . GLU A 1 83 ? 14.953 21.062 14.727 1 92.81 83 GLU A O 1
ATOM 709 N N . THR A 1 84 ? 16.328 22.719 15.477 1 92.94 84 THR A N 1
ATOM 710 C CA . THR A 1 84 ? 16.672 21.969 16.672 1 92.94 84 THR A CA 1
ATOM 711 C C . THR A 1 84 ? 15.414 21.609 17.469 1 92.94 84 THR A C 1
ATOM 713 O O . THR A 1 84 ? 14.57 22.469 17.719 1 92.94 84 THR A O 1
ATOM 716 N N . GLY A 1 85 ? 15.273 20.438 17.766 1 93.94 85 GLY A N 1
ATOM 717 C CA . GLY A 1 85 ? 14.148 19.984 18.578 1 93.94 85 GLY A CA 1
ATOM 718 C C . GLY A 1 85 ? 12.938 19.609 17.75 1 93.94 85 GLY A C 1
ATOM 719 O O . GLY A 1 85 ? 11.938 19.125 18.281 1 93.94 85 GLY A O 1
ATOM 720 N N . GLU A 1 86 ? 13.062 19.844 16.422 1 96.38 86 GLU A N 1
ATOM 721 C CA . GLU A 1 86 ? 11.945 19.516 15.539 1 96.38 86 GLU A CA 1
ATOM 722 C C . GLU A 1 86 ? 12.281 18.328 14.641 1 96.38 86 GLU A C 1
ATOM 724 O O . GLU A 1 86 ? 13.453 18.078 14.352 1 96.38 86 GLU A O 1
ATOM 729 N N . ASN A 1 87 ? 11.25 17.609 14.32 1 97.81 87 ASN A N 1
ATOM 730 C CA . ASN A 1 87 ? 11.414 16.531 13.352 1 97.81 87 ASN A CA 1
ATOM 731 C C . ASN A 1 87 ? 11.312 17.031 11.914 1 97.81 87 ASN A C 1
ATOM 733 O O . ASN A 1 87 ? 12.039 16.562 11.039 1 97.81 87 ASN A O 1
ATOM 737 N N . TYR A 1 88 ? 10.398 17.953 11.711 1 98.06 88 TYR A N 1
ATOM 738 C CA . TYR A 1 88 ? 10.219 18.562 10.398 1 98.06 88 TYR A CA 1
ATOM 739 C C . TYR A 1 88 ? 9.375 19.828 10.5 1 98.06 88 TYR A C 1
ATOM 741 O O . TYR A 1 88 ? 8.711 20.062 11.516 1 98.06 88 TYR A O 1
ATOM 749 N N . ALA A 1 89 ? 9.461 20.656 9.453 1 98 89 ALA A N 1
ATOM 750 C CA . ALA A 1 89 ? 8.586 21.828 9.32 1 98 89 ALA A CA 1
ATOM 751 C C . ALA A 1 89 ? 7.348 21.484 8.5 1 98 89 ALA A C 1
ATOM 753 O O . ALA A 1 89 ? 7.414 20.672 7.57 1 98 89 ALA A O 1
ATOM 754 N N . ILE A 1 90 ? 6.219 22.062 8.867 1 98.12 90 ILE A N 1
ATOM 755 C CA . ILE A 1 90 ? 4.977 21.875 8.133 1 98.12 90 ILE A CA 1
ATOM 756 C C . ILE A 1 90 ? 4.344 23.219 7.832 1 98.12 90 ILE A C 1
ATOM 758 O O . ILE A 1 90 ? 4.34 24.109 8.68 1 98.12 90 ILE A O 1
ATOM 762 N N . TYR A 1 91 ? 3.889 23.359 6.582 1 98.19 91 TYR A N 1
ATOM 763 C CA . TYR A 1 91 ? 3.277 24.609 6.117 1 98.19 91 TYR A CA 1
ATOM 764 C C . TYR A 1 91 ? 1.907 24.344 5.504 1 98.19 91 TYR A C 1
ATOM 766 O O . TYR A 1 91 ? 1.716 23.344 4.801 1 98.19 91 TYR A O 1
ATOM 774 N N . PHE A 1 92 ? 0.966 25.25 5.816 1 98.44 92 PHE A N 1
ATOM 775 C CA . PHE A 1 92 ? -0.367 25.203 5.23 1 98.44 92 PHE A CA 1
ATOM 776 C C . PHE A 1 92 ? -0.556 26.328 4.219 1 98.44 92 PHE A C 1
ATOM 778 O O . PHE A 1 92 ? -0.182 27.469 4.48 1 98.44 92 PHE A O 1
ATOM 785 N N . GLY A 1 93 ? -1.032 26 3.076 1 98.38 93 GLY A N 1
ATOM 786 C CA . GLY A 1 93 ? -1.381 27.016 2.082 1 98.38 93 GLY A CA 1
ATOM 787 C C . GLY A 1 93 ? -0.198 27.453 1.245 1 98.38 93 GLY A C 1
ATOM 788 O O . GLY A 1 93 ? -0.315 28.391 0.441 1 98.38 93 GLY A O 1
ATOM 789 N N . GLN A 1 94 ? 0.901 26.828 1.486 1 97.44 94 GLN A N 1
ATOM 790 C CA . GLN A 1 94 ? 2.104 27.234 0.761 1 97.44 94 GLN A CA 1
ATOM 791 C C . GLN A 1 94 ? 2.939 26.016 0.373 1 97.44 94 GLN A C 1
ATOM 793 O O . GLN A 1 94 ? 3.129 25.094 1.179 1 97.44 94 GLN A O 1
ATOM 798 N N . ALA A 1 95 ? 3.373 26.031 -0.847 1 98.19 95 ALA A N 1
ATOM 799 C CA . ALA A 1 95 ? 4.277 24.984 -1.328 1 98.19 95 ALA A CA 1
ATOM 800 C C . ALA A 1 95 ? 5.734 25.375 -1.089 1 98.19 95 ALA A C 1
ATOM 802 O O . ALA A 1 95 ? 6.098 26.547 -1.206 1 98.19 95 ALA A O 1
ATOM 803 N N . ILE A 1 96 ? 6.535 24.406 -0.686 1 97.88 96 ILE A N 1
ATOM 804 C CA . ILE A 1 96 ? 7.969 24.625 -0.562 1 97.88 96 ILE A CA 1
ATOM 805 C C . ILE A 1 96 ? 8.648 24.422 -1.916 1 97.88 96 ILE A C 1
ATOM 807 O O . ILE A 1 96 ? 8.086 23.766 -2.799 1 97.88 96 ILE A O 1
ATOM 811 N N . ASP A 1 97 ? 9.828 24.922 -2.023 1 96.56 97 ASP A N 1
ATOM 812 C CA . ASP A 1 97 ? 10.555 24.828 -3.285 1 96.56 97 ASP A CA 1
ATOM 813 C C . ASP A 1 97 ? 11.234 23.453 -3.43 1 96.56 97 ASP A C 1
ATOM 815 O O . ASP A 1 97 ? 11.727 22.906 -2.449 1 96.56 97 ASP A O 1
ATOM 819 N N . ALA A 1 98 ? 11.281 22.969 -4.602 1 96.69 98 ALA A N 1
ATOM 820 C CA . ALA A 1 98 ? 12.031 21.781 -5.023 1 96.69 98 ALA A CA 1
ATOM 821 C C . ALA A 1 98 ? 11.773 20.609 -4.086 1 96.69 98 ALA A C 1
ATOM 823 O O . ALA A 1 98 ? 12.711 20 -3.578 1 96.69 98 ALA A O 1
ATOM 824 N N . PRO A 1 99 ? 10.531 20.266 -3.867 1 98.12 99 PRO A N 1
ATOM 825 C CA . PRO A 1 99 ? 10.281 19.078 -3.043 1 98.12 99 PRO A CA 1
ATOM 826 C C . PRO A 1 99 ? 10.805 17.797 -3.684 1 98.12 99 PRO A C 1
ATOM 828 O O . PRO A 1 99 ? 10.945 17.719 -4.906 1 98.12 99 PRO A O 1
ATOM 831 N N . ASP A 1 100 ? 11.125 16.828 -2.844 1 97.94 100 ASP A N 1
ATOM 832 C CA . ASP A 1 100 ? 11.492 15.508 -3.346 1 97.94 100 ASP A CA 1
ATOM 833 C C . ASP A 1 100 ? 10.305 14.836 -4.035 1 97.94 100 ASP A C 1
ATOM 835 O O . ASP A 1 100 ? 10.477 14.109 -5.016 1 97.94 100 ASP A O 1
ATOM 839 N N . VAL A 1 101 ? 9.125 15.102 -3.484 1 97.31 101 VAL A N 1
ATOM 840 C CA . VAL A 1 101 ? 7.906 14.523 -4.035 1 97.31 101 VAL A CA 1
ATOM 841 C C . VAL A 1 101 ? 6.766 15.531 -3.932 1 97.31 101 VAL A C 1
ATOM 843 O O . VAL A 1 101 ? 6.559 16.141 -2.877 1 97.31 101 VAL A O 1
ATOM 846 N N . ALA A 1 102 ? 6.094 15.75 -4.973 1 98.5 102 ALA A N 1
ATOM 847 C CA . ALA A 1 102 ? 4.84 16.5 -5.008 1 98.5 102 ALA A CA 1
ATOM 848 C C . ALA A 1 102 ? 3.674 15.602 -5.41 1 98.5 102 ALA A C 1
ATOM 850 O O . ALA A 1 102 ? 3.715 14.961 -6.461 1 98.5 102 ALA A O 1
ATOM 851 N N . ILE A 1 103 ? 2.656 15.633 -4.582 1 98.06 103 ILE A N 1
ATOM 852 C CA . ILE A 1 103 ? 1.515 14.766 -4.848 1 98.06 103 ILE A CA 1
ATOM 853 C C . ILE A 1 103 ? 0.253 15.602 -5.023 1 98.06 103 ILE A C 1
ATOM 855 O O . ILE A 1 103 ? -0.049 16.469 -4.191 1 98.06 103 ILE A O 1
ATOM 859 N N . LYS A 1 104 ? -0.429 15.367 -6.043 1 98.69 104 LYS A N 1
ATOM 860 C CA . LYS A 1 104 ? -1.724 16 -6.285 1 98.69 104 LYS A CA 1
ATOM 861 C C . LYS A 1 104 ? -2.857 14.984 -6.18 1 98.69 104 LYS A C 1
ATOM 863 O O . LYS A 1 104 ? -2.803 13.914 -6.801 1 98.69 104 LYS A O 1
ATOM 868 N N . THR A 1 105 ? -3.865 15.266 -5.465 1 98.12 105 THR A N 1
ATOM 869 C CA . THR A 1 105 ? -5.031 14.406 -5.305 1 98.12 105 THR A CA 1
ATOM 870 C C . THR A 1 105 ? -6.215 15.195 -4.75 1 98.12 105 THR A C 1
ATOM 872 O O . THR A 1 105 ? -6.141 16.422 -4.605 1 98.12 105 THR A O 1
ATOM 875 N N . THR A 1 106 ? -7.355 14.516 -4.414 1 98 106 THR A N 1
ATOM 876 C CA . THR A 1 106 ? -8.516 15.188 -3.852 1 98 106 THR A CA 1
ATOM 877 C C . THR A 1 106 ? -8.531 15.062 -2.33 1 98 106 THR A C 1
ATOM 879 O O . THR A 1 106 ? -7.879 14.18 -1.769 1 98 106 THR A O 1
ATOM 882 N N . GLY A 1 107 ? -9.297 15.93 -1.718 1 97.94 107 GLY A N 1
ATOM 883 C CA . GLY A 1 107 ? -9.508 15.82 -0.283 1 97.94 107 GLY A CA 1
ATOM 884 C C . GLY A 1 107 ? -10.062 14.477 0.138 1 97.94 107 GLY A C 1
ATOM 885 O O . GLY A 1 107 ? -9.672 13.93 1.173 1 97.94 107 GLY A O 1
ATOM 886 N N . ASP A 1 108 ? -10.938 13.938 -0.667 1 97.19 108 ASP A N 1
ATOM 887 C CA . ASP A 1 108 ? -11.562 12.648 -0.362 1 97.19 108 ASP A CA 1
ATOM 888 C C . ASP A 1 108 ? -10.523 11.531 -0.363 1 97.19 108 ASP A C 1
ATOM 890 O O . ASP A 1 108 ? -10.5 10.703 0.548 1 97.19 108 ASP A O 1
ATOM 894 N N . ILE A 1 109 ? -9.641 11.523 -1.36 1 96.81 109 ILE A N 1
ATOM 895 C CA . ILE A 1 109 ? -8.633 10.484 -1.47 1 96.81 109 ILE A CA 1
ATOM 896 C C . ILE A 1 109 ? -7.625 10.617 -0.33 1 96.81 109 ILE A C 1
ATOM 898 O O . ILE A 1 109 ? -7.219 9.617 0.268 1 96.81 109 ILE A O 1
ATOM 902 N N . ALA A 1 110 ? -7.309 11.867 -0.044 1 98 110 ALA A N 1
ATOM 903 C CA . ALA A 1 110 ? -6.402 12.102 1.078 1 98 110 ALA A CA 1
ATOM 904 C C . ALA A 1 110 ? -7.004 11.594 2.385 1 98 110 ALA A C 1
ATOM 906 O O . ALA A 1 110 ? -6.309 10.961 3.186 1 98 110 ALA A O 1
ATOM 907 N N . HIS A 1 111 ? -8.281 11.812 2.578 1 98.12 111 HIS A N 1
ATOM 908 C CA . HIS A 1 111 ? -8.984 11.336 3.762 1 98.12 111 HIS A CA 1
ATOM 909 C C . HIS A 1 111 ? -8.992 9.812 3.828 1 98.12 111 HIS A C 1
ATOM 911 O O . HIS A 1 111 ? -8.695 9.227 4.875 1 98.12 111 HIS A O 1
ATOM 917 N N . GLN A 1 112 ? -9.242 9.188 2.715 1 96.19 112 GLN A N 1
ATOM 918 C CA . GLN A 1 112 ? -9.281 7.727 2.65 1 96.19 112 GLN A CA 1
ATOM 919 C C . GLN A 1 112 ? -7.891 7.133 2.852 1 96.19 112 GLN A C 1
ATOM 921 O O . GLN A 1 112 ? -7.746 6.051 3.426 1 96.19 112 GLN A O 1
ATOM 926 N N . PHE A 1 113 ? -6.895 7.871 2.42 1 96.5 113 PHE A N 1
ATOM 927 C CA . PHE A 1 113 ? -5.52 7.445 2.668 1 96.5 113 PHE A CA 1
ATOM 928 C C . PHE A 1 113 ? -5.246 7.348 4.164 1 96.5 113 PHE A C 1
ATOM 930 O O . PHE A 1 113 ? -4.82 6.301 4.652 1 96.5 113 PHE A O 1
ATOM 937 N N . TRP A 1 114 ? -5.555 8.352 4.844 1 96.62 114 TRP A N 1
ATOM 938 C CA . TRP A 1 114 ? -5.285 8.352 6.277 1 96.62 114 TRP A CA 1
ATOM 939 C C . TRP A 1 114 ? -6.176 7.348 7 1 96.62 114 TRP A C 1
ATOM 941 O O . TRP A 1 114 ? -5.832 6.871 8.086 1 96.62 114 TRP A O 1
ATOM 951 N N . GLY A 1 115 ? -7.289 6.984 6.387 1 94.81 115 GLY A N 1
ATOM 952 C CA . GLY A 1 115 ? -8.141 5.93 6.918 1 94.81 115 GLY A CA 1
ATOM 953 C C . GLY A 1 115 ? -7.609 4.539 6.637 1 94.81 115 GLY A C 1
ATOM 954 O O . GLY A 1 115 ? -8.148 3.549 7.133 1 94.81 115 GLY A O 1
ATOM 955 N N . GLY A 1 116 ? -6.57 4.461 5.797 1 92.56 116 GLY A N 1
ATOM 956 C CA . GLY A 1 116 ? -5.98 3.174 5.473 1 92.56 116 GLY A CA 1
ATOM 957 C C . GLY A 1 116 ? -6.672 2.479 4.312 1 92.56 116 GLY A C 1
ATOM 958 O O . GLY A 1 116 ? -6.48 1.278 4.102 1 92.56 116 GLY A O 1
ATOM 959 N N . ASN A 1 117 ? -7.441 3.201 3.557 1 91.31 117 ASN A N 1
ATOM 960 C CA . ASN A 1 117 ? -8.305 2.582 2.557 1 91.31 117 ASN A CA 1
ATOM 961 C C . ASN A 1 117 ? -7.754 2.76 1.147 1 91.31 117 ASN A C 1
ATOM 963 O O . ASN A 1 117 ? -8.453 2.521 0.164 1 91.31 117 ASN A O 1
ATOM 967 N N . ILE A 1 118 ? -6.574 3.266 1.044 1 91.75 118 ILE A N 1
ATOM 968 C CA . ILE A 1 118 ? -5.992 3.488 -0.274 1 91.75 118 ILE A CA 1
ATOM 969 C C . ILE A 1 118 ? -4.77 2.592 -0.456 1 91.75 118 ILE A C 1
ATOM 971 O O . ILE A 1 118 ? -3.889 2.549 0.408 1 91.75 118 ILE A O 1
ATOM 975 N N . ASN A 1 119 ? -4.762 1.808 -1.49 1 89.62 119 ASN A N 1
ATOM 976 C CA . ASN A 1 119 ? -3.535 1.202 -1.999 1 89.62 119 ASN A CA 1
ATOM 977 C C . ASN A 1 119 ? -2.668 2.223 -2.729 1 89.62 119 ASN A C 1
ATOM 979 O O . ASN A 1 119 ? -2.865 2.473 -3.92 1 89.62 119 ASN A O 1
ATOM 983 N N . VAL A 1 120 ? -1.694 2.73 -2.096 1 91.69 120 VAL A N 1
ATOM 984 C CA . VAL A 1 120 ? -0.95 3.891 -2.574 1 91.69 120 VAL A CA 1
ATOM 985 C C . VAL A 1 120 ? -0.189 3.527 -3.848 1 91.69 120 VAL A C 1
ATOM 987 O O . VAL A 1 120 ? -0.261 4.246 -4.848 1 91.69 120 VAL A O 1
ATOM 990 N N . PRO A 1 121 ? 0.512 2.391 -3.908 1 88.75 121 PRO A N 1
ATOM 991 C CA . PRO A 1 121 ? 1.187 2.062 -5.168 1 88.75 121 PRO A CA 1
ATOM 992 C C . PRO A 1 121 ? 0.231 2.029 -6.359 1 88.75 121 PRO A C 1
ATOM 994 O O . PRO A 1 121 ? 0.544 2.568 -7.422 1 88.75 121 PRO A O 1
ATOM 997 N N . LEU A 1 122 ? -0.909 1.473 -6.145 1 88.75 122 LEU A N 1
ATOM 998 C CA . LEU A 1 122 ? -1.895 1.437 -7.219 1 88.75 122 LEU A CA 1
ATOM 999 C C . LEU A 1 122 ? -2.418 2.836 -7.523 1 88.75 122 LEU A C 1
ATOM 1001 O O . LEU A 1 122 ? -2.625 3.188 -8.688 1 88.75 122 LEU A O 1
ATOM 1005 N N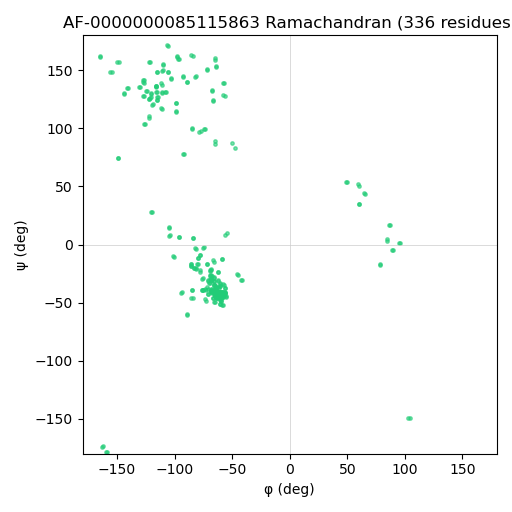 . ALA A 1 123 ? -2.615 3.58 -6.488 1 91.38 123 ALA A N 1
ATOM 1006 C CA . ALA A 1 123 ? -3.125 4.938 -6.656 1 91.38 123 ALA A CA 1
ATOM 1007 C C . ALA A 1 123 ? -2.148 5.797 -7.457 1 91.38 123 ALA A C 1
ATOM 1009 O O . ALA A 1 123 ? -2.564 6.625 -8.273 1 91.38 123 ALA A O 1
ATOM 1010 N N . LEU A 1 124 ? -0.917 5.605 -7.258 1 91.12 124 LEU A N 1
ATOM 1011 C CA . LEU A 1 124 ? 0.107 6.344 -7.988 1 91.12 124 LEU A CA 1
ATOM 1012 C C . LEU A 1 124 ? 0.163 5.898 -9.445 1 91.12 124 LEU A C 1
ATOM 1014 O O . LEU A 1 124 ? 0.372 6.719 -10.344 1 91.12 124 LEU A O 1
ATOM 1018 N N . MET A 1 125 ? -0.132 4.691 -9.727 1 84.94 125 MET A N 1
ATOM 1019 C CA . MET A 1 125 ? -0.097 4.125 -11.07 1 84.94 125 MET A CA 1
ATOM 1020 C C . MET A 1 125 ? -1.307 4.578 -11.883 1 84.94 125 MET A C 1
ATOM 1022 O O . MET A 1 125 ? -1.178 4.918 -13.062 1 84.94 125 MET A O 1
ATOM 1026 N N . THR A 1 126 ? -2.424 4.641 -11.281 1 87.81 126 THR A N 1
ATOM 1027 C CA . THR A 1 126 ? -3.672 4.91 -11.984 1 87.81 126 THR A CA 1
ATOM 1028 C C . THR A 1 126 ? -3.896 6.41 -12.133 1 87.81 126 THR A C 1
ATOM 1030 O O . THR A 1 126 ? -4.793 6.84 -12.867 1 87.81 126 THR A O 1
ATOM 1033 N N . GLY A 1 127 ? -3.18 7.152 -11.305 1 91.12 127 GLY A N 1
ATOM 1034 C CA . GLY A 1 127 ? -3.33 8.594 -11.375 1 91.12 127 GLY A CA 1
ATOM 1035 C C . GLY A 1 127 ? -4.336 9.148 -10.383 1 91.12 127 GLY A C 1
ATOM 1036 O O . GLY A 1 127 ? -4.609 10.344 -10.367 1 91.12 127 GLY A O 1
ATOM 1037 N N . LYS A 1 128 ? -4.836 8.195 -9.641 1 94.06 128 LYS A N 1
ATOM 1038 C CA . LYS A 1 128 ? -5.648 8.648 -8.516 1 94.06 128 LYS A CA 1
ATOM 1039 C C . LYS A 1 128 ? -4.852 9.578 -7.598 1 94.06 128 LYS A C 1
ATOM 1041 O O . LYS A 1 128 ? -5.414 10.484 -6.984 1 94.06 128 LYS A O 1
ATOM 1046 N N . MET A 1 129 ? -3.654 9.328 -7.469 1 95.06 129 MET A N 1
ATOM 1047 C CA . MET A 1 129 ? -2.631 10.211 -6.918 1 95.06 129 MET A CA 1
ATOM 1048 C C . MET A 1 129 ? -1.55 10.5 -7.953 1 95.06 129 MET A C 1
ATOM 1050 O O . MET A 1 129 ? -0.89 9.586 -8.445 1 95.06 129 MET A O 1
ATOM 1054 N N . LYS A 1 130 ? -1.438 11.766 -8.219 1 96.88 130 LYS A N 1
ATOM 1055 C CA . LYS A 1 130 ? -0.425 12.156 -9.195 1 96.88 130 LYS A CA 1
ATOM 1056 C C . LYS A 1 130 ? 0.844 12.641 -8.5 1 96.88 130 LYS A C 1
ATOM 1058 O O . LYS A 1 130 ? 0.805 13.594 -7.723 1 96.88 130 LYS A O 1
ATOM 1063 N N . ALA A 1 131 ? 1.916 11.977 -8.812 1 95.69 131 ALA A N 1
ATOM 1064 C CA . ALA A 1 131 ? 3.158 12.336 -8.133 1 95.69 131 ALA A CA 1
ATOM 1065 C C . ALA A 1 131 ? 4.184 12.883 -9.125 1 95.69 131 ALA A C 1
ATOM 1067 O O . ALA A 1 131 ? 4.297 12.383 -10.242 1 95.69 131 ALA A O 1
ATOM 1068 N N . LYS A 1 132 ? 4.797 13.883 -8.781 1 96.5 132 LYS A N 1
ATOM 1069 C CA . LYS A 1 132 ? 6.008 14.383 -9.414 1 96.5 132 LYS A CA 1
ATOM 1070 C C . LYS A 1 132 ? 7.219 14.234 -8.5 1 96.5 132 LYS A C 1
ATOM 1072 O O . LYS A 1 132 ? 7.121 14.461 -7.293 1 96.5 132 LYS A O 1
ATOM 1077 N N . GLY A 1 133 ? 8.32 13.805 -9.102 1 95.12 133 GLY A N 1
ATOM 1078 C CA . GLY A 1 133 ? 9.508 13.531 -8.305 1 95.12 133 GLY A CA 1
ATOM 1079 C C . GLY A 1 133 ? 9.758 12.047 -8.094 1 95.12 133 GLY A C 1
ATOM 1080 O O . GLY A 1 133 ? 9.469 11.234 -8.969 1 95.12 133 GLY A O 1
ATOM 1081 N N . SER A 1 134 ? 10.375 11.648 -6.941 1 91.69 134 SER A N 1
ATOM 1082 C CA . SER A 1 134 ? 10.773 10.273 -6.66 1 91.69 134 SER A CA 1
ATOM 1083 C C . SER A 1 134 ? 9.617 9.477 -6.07 1 91.69 134 SER A C 1
ATOM 1085 O O . SER A 1 134 ? 9.383 9.508 -4.859 1 91.69 134 SER A O 1
ATOM 1087 N N . LYS A 1 135 ? 8.969 8.711 -6.867 1 87.31 135 LYS A N 1
ATOM 1088 C CA . LYS A 1 135 ? 7.926 7.809 -6.379 1 87.31 135 LYS A CA 1
ATOM 1089 C C . LYS A 1 135 ? 8.492 6.781 -5.406 1 87.31 135 LYS A C 1
ATOM 1091 O O . LYS A 1 135 ? 7.836 6.41 -4.434 1 87.31 135 LYS A O 1
ATOM 1096 N N . ALA A 1 136 ? 9.742 6.465 -5.668 1 83.44 136 ALA A N 1
ATOM 1097 C CA . ALA A 1 136 ? 10.422 5.508 -4.805 1 83.44 136 ALA A CA 1
ATOM 1098 C C . ALA A 1 136 ? 10.516 6.027 -3.375 1 83.44 136 ALA A C 1
ATOM 1100 O O . ALA A 1 136 ? 10.25 5.297 -2.42 1 83.44 136 ALA A O 1
ATOM 1101 N N . LYS A 1 137 ? 10.812 7.215 -3.17 1 87.12 137 LYS A N 1
ATOM 1102 C CA . LYS A 1 137 ? 10.914 7.816 -1.842 1 87.12 137 LYS A CA 1
ATOM 1103 C C . LYS A 1 137 ? 9.547 7.863 -1.157 1 87.12 137 LYS A C 1
ATOM 1105 O O . LYS A 1 137 ? 9.445 7.605 0.043 1 87.12 137 LYS A O 1
ATOM 1110 N N . ALA A 1 138 ? 8.539 8.219 -1.959 1 89.31 138 ALA A N 1
ATOM 1111 C CA . ALA A 1 138 ? 7.188 8.25 -1.42 1 89.31 138 ALA A CA 1
ATOM 1112 C C . ALA A 1 138 ? 6.777 6.883 -0.881 1 89.31 138 ALA A C 1
ATOM 1114 O O . ALA A 1 138 ? 6.266 6.773 0.235 1 89.31 138 ALA A O 1
ATOM 1115 N N . LEU A 1 139 ? 7.102 5.902 -1.594 1 87.19 139 LEU A N 1
ATOM 1116 C CA . LEU A 1 139 ? 6.695 4.547 -1.244 1 87.19 139 LEU A CA 1
ATOM 1117 C C . LEU A 1 139 ? 7.535 4.008 -0.09 1 87.19 139 LEU A C 1
ATOM 1119 O O . LEU A 1 139 ? 7.043 3.229 0.73 1 87.19 139 LEU A O 1
ATOM 1123 N N . GLN A 1 140 ? 8.727 4.445 0.025 1 84 140 GLN A N 1
ATOM 1124 C CA . GLN A 1 140 ? 9.609 3.99 1.094 1 84 140 GLN A CA 1
ATOM 1125 C C . GLN A 1 140 ? 9.141 4.504 2.451 1 84 140 GLN A C 1
ATOM 1127 O O . GLN A 1 140 ? 9.367 3.861 3.479 1 84 140 GLN A O 1
ATOM 1132 N N . LEU A 1 141 ? 8.484 5.547 2.443 1 89.5 141 LEU A N 1
ATOM 1133 C CA . LEU A 1 141 ? 8.055 6.156 3.695 1 89.5 141 LEU A CA 1
ATOM 1134 C C . LEU A 1 141 ? 6.734 5.555 4.168 1 89.5 141 LEU A C 1
ATOM 1136 O O . LEU A 1 141 ? 6.379 5.668 5.344 1 89.5 141 LEU A O 1
ATOM 1140 N N . LEU A 1 142 ? 6.086 4.91 3.281 1 89.62 142 LEU A N 1
ATOM 1141 C CA . LEU A 1 142 ? 4.727 4.461 3.543 1 89.62 142 LEU A CA 1
ATOM 1142 C C . LEU A 1 142 ? 4.684 3.52 4.742 1 89.62 142 LEU A C 1
ATOM 1144 O O . LEU A 1 142 ? 3.889 3.719 5.664 1 89.62 142 LEU A O 1
ATOM 1148 N N . PRO A 1 143 ? 5.57 2.531 4.887 1 86.31 143 PRO A N 1
ATOM 1149 C CA . PRO A 1 143 ? 5.52 1.648 6.055 1 86.31 143 PRO A CA 1
ATOM 1150 C C . PRO A 1 143 ? 5.75 2.395 7.367 1 86.31 143 PRO A C 1
ATOM 1152 O O . PRO A 1 143 ? 5.246 1.979 8.414 1 86.31 143 PRO A O 1
ATOM 1155 N N . ARG A 1 144 ? 6.379 3.457 7.258 1 87.62 144 ARG A N 1
ATOM 1156 C CA . ARG A 1 144 ? 6.738 4.211 8.453 1 87.62 144 ARG A CA 1
ATOM 1157 C C . ARG A 1 144 ? 5.566 5.055 8.945 1 87.62 144 AR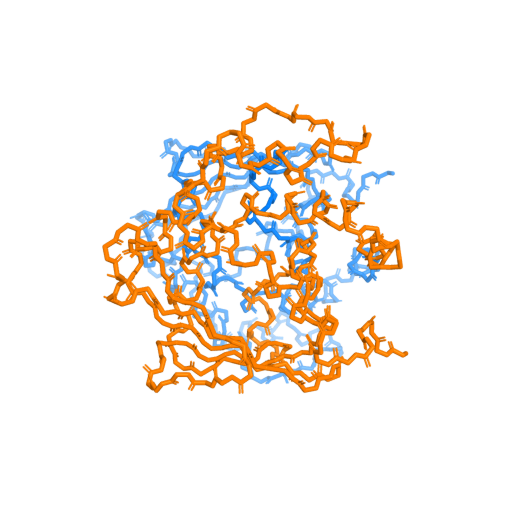G A C 1
ATOM 1159 O O . ARG A 1 144 ? 5.523 5.449 10.109 1 87.62 144 ARG A O 1
ATOM 1166 N N . ILE A 1 145 ? 4.695 5.305 8.125 1 91.75 145 ILE A N 1
ATOM 1167 C CA . ILE A 1 145 ? 3.602 6.211 8.469 1 91.75 145 ILE A CA 1
ATOM 1168 C C . ILE A 1 145 ? 2.352 5.402 8.797 1 91.75 145 ILE A C 1
ATOM 1170 O O . ILE A 1 145 ? 1.401 5.93 9.383 1 91.75 145 ILE A O 1
ATOM 1174 N N . VAL A 1 146 ? 2.344 4.207 8.562 1 88.56 146 VAL A N 1
ATOM 1175 C CA . VAL A 1 146 ? 1.198 3.314 8.703 1 88.56 146 VAL A CA 1
ATOM 1176 C C . VAL A 1 146 ? 0.697 3.34 10.148 1 88.56 146 VAL A C 1
ATOM 1178 O O . VAL A 1 146 ? -0.512 3.357 10.391 1 88.56 146 VAL A O 1
ATOM 1181 N N . PRO A 1 147 ? 1.569 3.355 11.125 1 88.69 147 PRO A N 1
ATOM 1182 C CA . PRO A 1 147 ? 1.064 3.406 12.5 1 88.69 147 PRO A CA 1
ATOM 1183 C C . PRO A 1 147 ? 0.198 4.633 12.766 1 88.69 147 PRO A C 1
ATOM 1185 O O . PRO A 1 147 ? -0.52 4.684 13.766 1 88.69 147 PRO A O 1
ATOM 1188 N N . ALA A 1 148 ? 0.239 5.516 11.883 1 92.75 148 ALA A N 1
ATOM 1189 C CA . ALA A 1 148 ? -0.554 6.73 12.047 1 92.75 148 ALA A CA 1
ATOM 1190 C C . ALA A 1 148 ? -2.01 6.492 11.656 1 92.75 148 ALA A C 1
ATOM 1192 O O . ALA A 1 148 ? -2.895 7.266 12.031 1 92.75 148 ALA A O 1
ATOM 1193 N N . PHE A 1 149 ? -2.236 5.469 10.984 1 92.75 149 PHE A N 1
ATOM 1194 C CA . PHE A 1 149 ? -3.564 5.266 10.414 1 92.75 149 PHE A CA 1
ATOM 1195 C C . PHE A 1 149 ? -4.598 5.074 11.516 1 92.75 149 PHE A C 1
ATOM 1197 O O . PHE A 1 149 ? -5.602 5.793 11.57 1 92.75 149 PHE A O 1
ATOM 1204 N N . PRO A 1 150 ? -4.312 4.168 12.484 1 88.25 150 PRO A N 1
ATOM 1205 C CA . PRO A 1 150 ? -5.289 4.051 13.57 1 88.25 150 PRO A CA 1
ATOM 1206 C C . PRO A 1 150 ? -5.379 5.316 14.422 1 88.25 150 PRO A C 1
ATOM 1208 O O . PRO A 1 150 ? -6.445 5.629 14.953 1 88.25 150 PRO A O 1
ATOM 1211 N N . LEU A 1 151 ? -4.312 5.984 14.477 1 90.25 151 LEU A N 1
ATOM 1212 C CA . LEU A 1 151 ? -4.297 7.223 15.258 1 90.25 151 LEU A CA 1
ATOM 1213 C C . LEU A 1 151 ? -5.16 8.289 14.594 1 90.25 151 LEU A C 1
ATOM 1215 O O . LEU A 1 151 ? -5.766 9.117 15.273 1 90.25 151 LEU A O 1
ATOM 1219 N N . TYR A 1 152 ? -5.258 8.227 13.297 1 93.62 152 TYR A N 1
ATOM 1220 C CA . TYR A 1 152 ? -6.082 9.18 12.562 1 93.62 152 TYR A CA 1
ATOM 1221 C C . TYR A 1 152 ? -7.555 9.023 12.93 1 93.62 152 TYR A C 1
ATOM 1223 O O . TYR A 1 152 ? -8.258 10.016 13.141 1 93.62 152 TYR A O 1
ATOM 1231 N N . ARG A 1 153 ? -8.016 7.879 13.016 1 91.06 153 ARG A N 1
ATOM 1232 C CA . ARG A 1 153 ? -9.406 7.629 13.406 1 91.06 153 ARG A CA 1
ATOM 1233 C C . ARG A 1 153 ? -9.68 8.156 14.805 1 91.06 153 ARG A C 1
ATOM 1235 O O . ARG A 1 153 ? -10.727 8.766 15.047 1 91.06 153 ARG A O 1
ATOM 1242 N N . ARG A 1 154 ? -8.781 7.863 15.586 1 87.94 154 ARG A N 1
ATOM 1243 C CA . ARG A 1 154 ? -8.922 8.359 16.953 1 87.94 154 ARG A CA 1
ATOM 1244 C C . ARG A 1 154 ? -8.93 9.883 16.984 1 87.94 154 ARG A C 1
ATOM 1246 O O . ARG A 1 154 ? -9.68 10.492 17.75 1 87.94 154 ARG A O 1
ATOM 1253 N N . TYR A 1 155 ? -8.055 10.414 16.25 1 91.62 155 TYR A N 1
ATOM 1254 C CA . TYR A 1 155 ? -7.984 11.86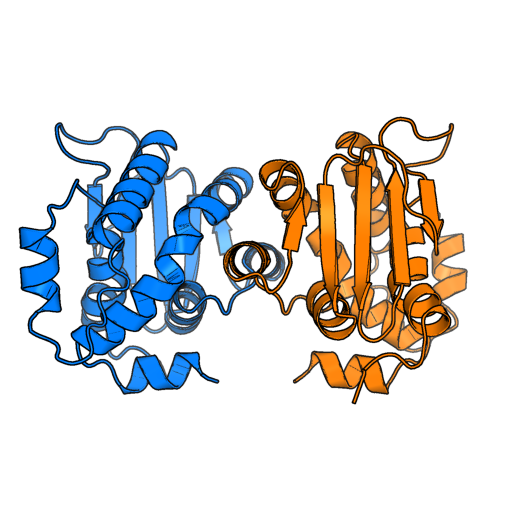7 16.156 1 91.62 155 TYR A CA 1
ATOM 1255 C C . TYR A 1 155 ? -9.32 12.445 15.68 1 91.62 155 TYR A C 1
ATOM 1257 O O . TYR A 1 155 ? -9.797 13.43 16.234 1 91.62 155 TYR A O 1
ATOM 1265 N N . LEU A 1 156 ? -9.961 11.812 14.727 1 94.25 156 LEU A N 1
ATOM 1266 C CA . LEU A 1 156 ? -11.258 12.266 14.227 1 94.25 156 LEU A CA 1
ATOM 1267 C C . LEU A 1 156 ? -12.305 12.219 15.336 1 94.25 156 LEU A C 1
ATOM 1269 O O . LEU A 1 156 ? -13.172 13.094 15.414 1 94.25 156 LEU A O 1
ATOM 1273 N N . GLU A 1 157 ? -12.219 11.18 16.078 1 90.62 157 GLU A N 1
ATOM 1274 C CA . GLU A 1 157 ? -13.141 11.07 17.203 1 90.62 157 GLU A CA 1
ATOM 1275 C C . GLU A 1 157 ? -12.93 12.219 18.188 1 90.62 157 GLU A C 1
ATOM 1277 O O . GLU A 1 157 ? -13.898 12.805 18.672 1 90.62 157 GLU A O 1
ATOM 1282 N N . LEU A 1 158 ? -11.734 12.492 18.406 1 87.44 158 LEU A N 1
ATOM 1283 C CA . LEU A 1 158 ? -11.367 13.508 19.375 1 87.44 158 LEU A CA 1
ATOM 1284 C C . LEU A 1 158 ? -11.859 14.883 18.938 1 87.44 158 LEU A C 1
ATOM 1286 O O . LEU A 1 158 ? -12.305 15.688 19.766 1 87.44 158 LEU A O 1
ATOM 1290 N N . ILE A 1 159 ? -11.773 15.148 17.688 1 91.88 159 ILE A N 1
ATOM 1291 C CA . ILE A 1 159 ? -12.125 16.484 17.234 1 91.88 159 ILE A CA 1
ATOM 1292 C C . ILE A 1 159 ? -13.578 16.5 16.75 1 91.88 159 ILE A C 1
ATOM 1294 O O . ILE A 1 159 ? -14.016 17.469 16.125 1 91.88 159 ILE A O 1
ATOM 1298 N N . ASP A 1 160 ? -14.273 15.453 16.922 1 91.31 160 ASP A N 1
ATOM 1299 C CA . ASP A 1 160 ? -15.711 15.312 16.703 1 91.31 160 ASP A CA 1
ATOM 1300 C C . ASP A 1 160 ? -16.062 15.508 15.234 1 91.31 160 ASP A C 1
ATOM 1302 O O . ASP A 1 160 ? -16.984 16.266 14.906 1 91.31 160 ASP A O 1
ATOM 1306 N N . GLU A 1 161 ? -15.266 14.898 14.461 1 94.62 161 GLU A N 1
ATOM 1307 C CA . GLU A 1 161 ? -15.57 14.859 13.031 1 94.62 161 GLU A CA 1
ATOM 1308 C C . GLU A 1 161 ? -16.375 13.617 12.672 1 94.62 161 GLU A C 1
ATOM 1310 O O . GLU A 1 161 ? -15.867 12.734 11.961 1 94.62 161 GLU A O 1
ATOM 1315 N N . ARG A 1 162 ? -17.641 13.602 12.938 1 94.12 162 ARG A N 1
ATOM 1316 C CA . ARG A 1 162 ? -18.484 12.422 12.828 1 94.12 162 ARG A CA 1
ATOM 1317 C C . ARG A 1 162 ? -18.719 12.047 11.367 1 94.12 162 ARG A C 1
ATOM 1319 O O . ARG A 1 162 ? -18.719 10.867 11.008 1 94.12 162 ARG A O 1
ATOM 1326 N N . ALA A 1 163 ? -18.953 13.039 10.648 1 95.94 163 ALA A N 1
ATOM 1327 C CA . ALA A 1 163 ? -19.188 12.797 9.227 1 95.94 163 ALA A CA 1
ATOM 1328 C C . ALA A 1 163 ? -17.969 12.156 8.562 1 95.94 163 ALA A C 1
ATOM 1330 O O . ALA A 1 163 ? -18.109 11.242 7.75 1 95.94 163 ALA A O 1
ATOM 1331 N N . LEU A 1 164 ? -16.812 12.641 8.914 1 96.94 164 LEU A N 1
ATOM 1332 C CA . LEU A 1 164 ? -15.57 12.102 8.352 1 96.94 164 LEU A CA 1
ATOM 1333 C C . LEU A 1 164 ? -15.32 10.688 8.859 1 96.94 164 LEU A C 1
ATOM 1335 O O . LEU A 1 164 ? -14.836 9.828 8.117 1 96.94 164 LEU A O 1
ATOM 1339 N N . LEU A 1 165 ? -15.625 10.422 10.133 1 95.75 165 LEU A N 1
ATOM 1340 C CA . LEU A 1 165 ? -15.5 9.078 10.688 1 95.75 165 LEU A CA 1
ATOM 1341 C C . LEU A 1 165 ? -16.391 8.094 9.945 1 95.75 165 LEU A C 1
ATOM 1343 O O . LEU A 1 165 ? -15.969 6.984 9.617 1 95.75 165 LEU A O 1
ATOM 1347 N N . HIS A 1 166 ? -17.578 8.516 9.641 1 95.62 166 HIS A N 1
ATOM 1348 C CA . HIS A 1 166 ? -18.531 7.676 8.922 1 95.62 166 HIS A CA 1
ATOM 1349 C C . HIS A 1 166 ? -18.031 7.375 7.508 1 95.62 166 HIS A C 1
ATOM 1351 O O . HIS A 1 166 ? -18.234 6.27 7.004 1 95.62 166 HIS A O 1
ATOM 1357 N N . ALA A 1 167 ? -17.375 8.328 6.926 1 95.56 167 ALA A N 1
ATOM 1358 C CA . ALA A 1 167 ? -16.906 8.195 5.547 1 95.56 167 ALA A CA 1
ATOM 1359 C C . ALA A 1 167 ? -15.781 7.168 5.445 1 95.56 167 ALA A C 1
ATOM 1361 O O . ALA A 1 167 ? -15.477 6.676 4.355 1 95.56 167 ALA A O 1
ATOM 1362 N N . LEU A 1 168 ? -15.078 6.883 6.539 1 93.81 168 LEU A N 1
ATOM 1363 C CA . LEU A 1 168 ? -14 5.902 6.523 1 93.81 168 LEU A CA 1
ATOM 1364 C C . LEU A 1 168 ? -14.555 4.484 6.559 1 93.81 168 LEU A C 1
ATOM 1366 O O . LEU A 1 168 ? -13.836 3.521 6.277 1 93.81 168 LEU A O 1
ATOM 1370 N N . LYS A 1 169 ? -15.766 4.176 7.008 1 76 169 LYS A N 1
ATOM 1371 C CA . LYS A 1 169 ? -16.391 2.859 7.109 1 76 169 LYS A CA 1
ATOM 1372 C C . LYS A 1 169 ? -16.938 2.404 5.762 1 76 169 LYS A C 1
ATOM 1374 O O . LYS A 1 169 ? -17.266 1.231 5.586 1 76 169 LYS A O 1
ATOM 1379 N N . ALA A 1 170 ? -17 3.219 4.836 1 56.91 170 ALA A N 1
ATOM 1380 C CA . ALA A 1 170 ? -17.641 2.9 3.562 1 56.91 170 ALA A CA 1
ATOM 1381 C C . ALA A 1 170 ? -16.641 2.33 2.566 1 56.91 170 ALA A C 1
ATOM 1383 O O . ALA A 1 170 ? -15.445 2.605 2.656 1 56.91 170 ALA A O 1
ATOM 1384 N N . MET B 1 1 ? -18.875 -17.656 3.27 1 60.5 1 MET B N 1
ATOM 1385 C CA . MET B 1 1 ? -18.297 -18.797 2.568 1 60.5 1 MET B CA 1
ATOM 1386 C C . MET B 1 1 ? -16.953 -18.422 1.939 1 60.5 1 MET B C 1
ATOM 1388 O O . MET B 1 1 ? -16.734 -17.281 1.567 1 60.5 1 MET B O 1
ATOM 1392 N N . ALA B 1 2 ? -16.078 -19.484 1.836 1 81 2 ALA B N 1
ATOM 1393 C CA . ALA B 1 2 ? -14.758 -19.281 1.247 1 81 2 ALA B CA 1
ATOM 1394 C C . ALA B 1 2 ? -14.867 -18.969 -0.243 1 81 2 ALA B C 1
ATOM 1396 O O . ALA B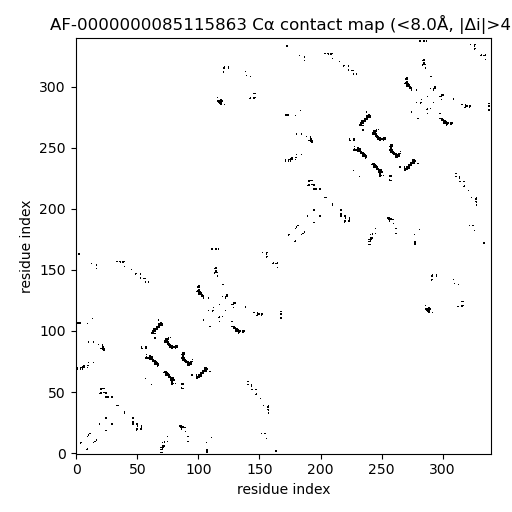 1 2 ? -15.68 -19.562 -0.952 1 81 2 ALA B O 1
ATOM 1397 N N . LEU B 1 3 ? -14.172 -17.969 -0.617 1 93.06 3 LEU B N 1
ATOM 1398 C CA . LEU B 1 3 ? -14.172 -17.547 -2.014 1 93.06 3 LEU B CA 1
ATOM 1399 C C . LEU B 1 3 ? -13.656 -18.672 -2.916 1 93.06 3 LEU B C 1
ATOM 1401 O O . LEU B 1 3 ? -14.18 -18.875 -4.016 1 93.06 3 LEU B O 1
ATOM 1405 N N . PHE B 1 4 ? -12.711 -19.453 -2.391 1 97.5 4 PHE B N 1
ATOM 1406 C CA . PHE B 1 4 ? -12.125 -20.547 -3.16 1 97.5 4 PHE B CA 1
ATOM 1407 C C . PHE B 1 4 ? -12.703 -21.891 -2.715 1 97.5 4 PHE B C 1
ATOM 1409 O O . PHE B 1 4 ? -12.898 -22.109 -1.521 1 97.5 4 PHE B O 1
ATOM 1416 N N . ARG B 1 5 ? -12.867 -22.719 -3.688 1 96.62 5 ARG B N 1
ATOM 1417 C CA . ARG B 1 5 ? -13.461 -24.031 -3.43 1 96.62 5 ARG B CA 1
ATOM 1418 C C . ARG B 1 5 ? -12.484 -24.938 -2.705 1 96.62 5 ARG B C 1
ATOM 1420 O O . ARG B 1 5 ? -12.867 -25.672 -1.78 1 96.62 5 ARG B O 1
ATOM 1427 N N . ASP B 1 6 ? -11.312 -25.031 -3.143 1 97.31 6 ASP B N 1
ATOM 1428 C CA . ASP B 1 6 ? -10.25 -25.875 -2.604 1 97.31 6 ASP B CA 1
ATOM 1429 C C . ASP B 1 6 ? -8.875 -25.359 -3.021 1 97.31 6 ASP B C 1
ATOM 1431 O O . ASP B 1 6 ? -8.758 -24.297 -3.609 1 97.31 6 ASP B O 1
ATOM 1435 N N . ASP B 1 7 ? -7.832 -26.094 -2.6 1 97.75 7 ASP B N 1
ATOM 1436 C CA . ASP B 1 7 ? -6.469 -25.672 -2.9 1 97.75 7 ASP B CA 1
ATOM 1437 C C . ASP B 1 7 ? -6.211 -25.688 -4.406 1 97.75 7 ASP B C 1
ATOM 1439 O O . ASP B 1 7 ? -5.535 -24.797 -4.93 1 97.75 7 ASP B O 1
ATOM 1443 N N . ALA B 1 8 ? -6.766 -26.641 -5.07 1 98.12 8 ALA B N 1
ATOM 1444 C CA . ALA B 1 8 ? -6.613 -26.688 -6.52 1 98.12 8 ALA B CA 1
ATOM 1445 C C . ALA B 1 8 ? -7.152 -25.422 -7.172 1 98.12 8 ALA B C 1
ATOM 1447 O O . ALA B 1 8 ? -6.578 -24.922 -8.148 1 98.12 8 ALA B O 1
ATOM 1448 N N . HIS B 1 9 ? -8.266 -24.953 -6.672 1 98.44 9 HIS B N 1
ATOM 1449 C CA . HIS B 1 9 ? -8.852 -23.719 -7.16 1 98.44 9 HIS B CA 1
ATOM 1450 C C . HIS B 1 9 ? -7.922 -22.531 -6.914 1 98.44 9 HIS B C 1
ATOM 1452 O O . HIS B 1 9 ? -7.742 -21.688 -7.797 1 98.44 9 HIS B O 1
ATOM 1458 N N . VAL B 1 10 ? -7.266 -22.422 -5.785 1 98.38 10 VAL B N 1
ATOM 1459 C CA . VAL B 1 10 ? -6.301 -21.375 -5.461 1 98.38 10 VAL B CA 1
ATOM 1460 C C . VAL B 1 10 ? -5.133 -21.422 -6.441 1 98.38 10 VAL B C 1
ATOM 1462 O O . VAL B 1 10 ? -4.719 -20.391 -6.973 1 98.38 10 VAL B O 1
ATOM 1465 N N . TYR B 1 11 ? -4.617 -22.578 -6.668 1 98.44 11 TYR B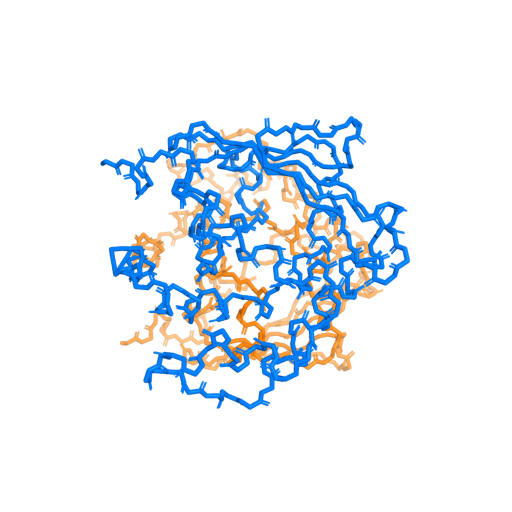 N 1
ATOM 1466 C CA . TYR B 1 11 ? -3.459 -22.734 -7.543 1 98.44 11 TYR B CA 1
ATOM 1467 C C . TYR B 1 11 ? -3.801 -22.344 -8.977 1 98.44 11 TYR B C 1
ATOM 1469 O O . TYR B 1 11 ? -3.002 -21.688 -9.656 1 98.44 11 TYR B O 1
ATOM 1477 N N . ARG B 1 12 ? -4.969 -22.703 -9.406 1 97.19 12 ARG B N 1
ATOM 1478 C CA . ARG B 1 12 ? -5.395 -22.375 -10.758 1 97.19 12 ARG B CA 1
ATOM 1479 C C . ARG B 1 12 ? -5.527 -20.875 -10.938 1 97.19 12 ARG B C 1
ATOM 1481 O O . ARG B 1 12 ? -5.18 -20.328 -11.992 1 97.19 12 ARG B O 1
ATOM 1488 N N . VAL B 1 13 ? -6.02 -20.219 -9.945 1 97.56 13 VAL B N 1
ATOM 1489 C CA . VAL B 1 13 ? -6.332 -18.797 -10.078 1 97.56 13 VAL B CA 1
ATOM 1490 C C . VAL B 1 13 ? -5.113 -17.953 -9.703 1 97.56 13 VAL B C 1
ATOM 1492 O O . VAL B 1 13 ? -4.535 -17.281 -10.555 1 97.56 13 VAL B O 1
ATOM 1495 N N . ILE B 1 14 ? -4.648 -18.094 -8.461 1 98.19 14 ILE B N 1
ATOM 1496 C CA . ILE B 1 14 ? -3.574 -17.25 -7.957 1 98.19 14 ILE B CA 1
ATOM 1497 C C . ILE B 1 14 ? -2.223 -17.828 -8.367 1 98.19 14 ILE B C 1
ATOM 1499 O O . ILE B 1 14 ? -1.351 -17.109 -8.859 1 98.19 14 ILE B O 1
ATOM 1503 N N . GLY B 1 15 ? -2.076 -19.125 -8.18 1 97.81 15 GLY B N 1
ATOM 1504 C CA . GLY B 1 15 ? -0.815 -19.781 -8.484 1 97.81 15 GLY B CA 1
ATOM 1505 C C . GLY B 1 15 ? -0.398 -19.625 -9.938 1 97.81 15 GLY B C 1
ATOM 1506 O O . GLY B 1 15 ? 0.71 -19.172 -10.219 1 97.81 15 GLY B O 1
ATOM 1507 N N . GLU B 1 16 ? -1.296 -19.953 -10.805 1 96.31 16 GLU B N 1
ATOM 1508 C CA . GLU B 1 16 ? -0.978 -19.891 -12.227 1 96.31 16 GLU B CA 1
ATOM 1509 C C . GLU B 1 16 ? -0.809 -18.453 -12.695 1 96.31 16 GLU B C 1
ATOM 1511 O O . GLU B 1 16 ? 0.003 -18.172 -13.578 1 96.31 16 GLU B O 1
ATOM 1516 N N . PHE B 1 17 ? -1.527 -17.531 -12.141 1 95.75 17 PHE B N 1
ATOM 1517 C CA . PHE B 1 17 ? -1.312 -16.109 -12.43 1 95.75 17 PHE B CA 1
ATOM 1518 C C . PHE B 1 17 ? 0.113 -15.703 -12.086 1 95.75 17 PHE B C 1
ATOM 1520 O O . PHE B 1 17 ? 0.793 -15.062 -12.891 1 95.75 17 PHE B O 1
ATOM 1527 N N . MET B 1 18 ? 0.602 -16.141 -10.914 1 97.31 18 MET B N 1
ATOM 1528 C CA . MET B 1 18 ? 1.931 -15.789 -10.422 1 97.31 18 MET B CA 1
ATOM 1529 C C . MET B 1 18 ? 3.014 -16.5 -11.234 1 97.31 18 MET B C 1
ATOM 1531 O O . MET B 1 18 ? 4.18 -16.094 -11.203 1 97.31 18 MET B O 1
ATOM 1535 N N . GLN B 1 19 ? 2.609 -17.5 -11.93 1 96.19 19 GLN B N 1
ATOM 1536 C CA . GLN B 1 19 ? 3.564 -18.281 -12.711 1 96.19 19 GLN B CA 1
ATOM 1537 C C . GLN B 1 19 ? 3.838 -17.625 -14.062 1 96.19 19 GLN B C 1
ATOM 1539 O O . GLN B 1 19 ? 4.883 -17.859 -14.672 1 96.19 19 GLN B O 1
ATOM 1544 N N . ILE B 1 20 ? 2.992 -16.812 -14.477 1 94 20 ILE B N 1
ATOM 1545 C CA . ILE B 1 20 ? 3.076 -16.234 -15.812 1 94 20 ILE B CA 1
ATOM 1546 C C . ILE B 1 20 ? 4.395 -15.477 -15.961 1 94 20 ILE B C 1
ATOM 1548 O O . ILE B 1 20 ? 5.141 -15.703 -16.922 1 94 20 ILE B O 1
ATOM 1552 N N . PRO B 1 21 ? 4.777 -14.664 -15.008 1 95.25 21 PRO B N 1
ATOM 1553 C CA . PRO B 1 21 ? 6.012 -13.898 -15.188 1 95.25 21 PRO B CA 1
ATOM 1554 C C . PRO B 1 21 ? 7.258 -14.688 -14.805 1 95.25 21 PRO B C 1
ATOM 1556 O O . PRO B 1 21 ? 8.359 -14.141 -14.781 1 95.25 21 PRO B O 1
ATOM 1559 N N . SER B 1 22 ? 7.156 -15.977 -14.469 1 96.69 22 SER B N 1
ATOM 1560 C CA . SER B 1 22 ? 8.273 -16.766 -13.977 1 96.69 22 SER B CA 1
ATOM 1561 C C . SER B 1 22 ? 9.336 -16.969 -15.055 1 96.69 22 SER B C 1
ATOM 1563 O O . SER B 1 22 ? 10.453 -17.391 -14.758 1 96.69 22 SER B O 1
ATOM 1565 N N . ARG B 1 23 ? 9.016 -16.688 -16.234 1 95.5 23 ARG B N 1
ATOM 1566 C CA . ARG B 1 23 ? 9.922 -16.656 -17.375 1 95.5 23 ARG B CA 1
ATOM 1567 C C . ARG B 1 23 ? 9.469 -15.641 -18.406 1 95.5 23 ARG B C 1
ATOM 1569 O O . ARG B 1 23 ? 8.289 -15.266 -18.453 1 95.5 23 ARG B O 1
ATOM 1576 N N . PRO B 1 24 ? 10.469 -15.195 -19.219 1 93.81 24 PRO B N 1
ATOM 1577 C CA . PRO B 1 24 ? 10.047 -14.273 -20.266 1 93.81 24 PRO B CA 1
ATOM 1578 C C . PRO B 1 24 ? 8.984 -14.867 -21.188 1 93.81 24 PRO B C 1
ATOM 1580 O O . PRO B 1 24 ? 9.023 -16.062 -21.5 1 93.81 24 PRO B O 1
ATOM 1583 N N . ARG B 1 25 ? 8.023 -14.016 -21.516 1 90.69 25 ARG B N 1
ATOM 1584 C CA . ARG B 1 25 ? 6.949 -14.438 -22.406 1 90.69 25 ARG B CA 1
ATOM 1585 C C . ARG B 1 25 ? 6.988 -13.656 -23.719 1 90.69 25 ARG B C 1
ATOM 1587 O O . ARG B 1 25 ? 7.418 -12.508 -23.75 1 90.69 25 ARG B O 1
ATOM 1594 N N . THR B 1 26 ? 6.559 -14.352 -24.75 1 87.19 26 THR B N 1
ATOM 1595 C CA . THR B 1 26 ? 6.418 -13.695 -26.047 1 87.19 26 THR B CA 1
ATOM 1596 C C . THR B 1 26 ? 4.977 -13.242 -26.266 1 87.19 26 THR B C 1
ATOM 1598 O O . THR B 1 26 ? 4.062 -13.719 -25.594 1 87.19 26 THR B O 1
ATOM 1601 N N . GLU B 1 27 ? 4.895 -12.328 -27.156 1 81 27 GLU B N 1
ATOM 1602 C CA . GLU B 1 27 ? 3.553 -11.883 -27.531 1 81 27 GLU B CA 1
ATOM 1603 C C . GLU B 1 27 ? 2.697 -13.055 -28.016 1 81 27 GLU B C 1
ATOM 1605 O O . GLU B 1 27 ? 1.508 -13.133 -27.688 1 81 27 GLU B O 1
ATOM 1610 N N . PHE B 1 28 ? 3.309 -13.875 -28.766 1 78.75 28 PHE B N 1
ATOM 1611 C CA . PHE B 1 28 ? 2.605 -15.031 -29.312 1 78.75 28 PHE B CA 1
ATOM 1612 C C . PHE B 1 28 ? 2.082 -15.922 -28.203 1 78.75 28 PHE B C 1
ATOM 1614 O O . PHE B 1 28 ? 0.941 -16.391 -28.25 1 78.75 28 PHE B O 1
ATOM 1621 N N . GLU B 1 29 ? 2.811 -16.141 -27.188 1 79.56 29 GLU B N 1
ATOM 1622 C CA . GLU B 1 29 ? 2.43 -16.984 -26.062 1 79.56 29 GLU B CA 1
ATOM 1623 C C . GLU B 1 29 ? 1.241 -16.391 -25.312 1 79.56 29 GLU B C 1
ATOM 1625 O O . GLU B 1 29 ? 0.306 -17.109 -24.953 1 79.56 29 GLU B O 1
ATOM 1630 N N . LEU B 1 30 ? 1.323 -15.109 -25.141 1 75.25 30 LEU B N 1
ATOM 1631 C CA . LEU B 1 30 ? 0.26 -14.484 -24.359 1 75.25 30 LEU B CA 1
ATOM 1632 C C . LEU B 1 30 ? -1.023 -14.383 -25.188 1 75.25 30 LEU B C 1
ATOM 1634 O O . LEU B 1 30 ? -2.121 -14.555 -24.641 1 75.25 30 LEU B O 1
ATOM 1638 N N . ARG B 1 31 ? -0.847 -14.094 -26.359 1 70.38 31 ARG B N 1
ATOM 1639 C CA . ARG B 1 31 ? -2.008 -14.062 -27.25 1 70.38 31 ARG B CA 1
ATOM 1640 C C . ARG B 1 31 ? -2.699 -15.414 -27.281 1 70.38 31 ARG B C 1
ATOM 1642 O O . ARG B 1 31 ? -3.928 -15.492 -27.344 1 70.38 31 ARG B O 1
ATOM 1649 N N . SER B 1 32 ? -1.9 -16.344 -27.344 1 68.25 32 SER B N 1
ATOM 1650 C CA . SER B 1 32 ? -2.492 -17.672 -27.375 1 68.25 32 SER B CA 1
ATOM 1651 C C . SER B 1 32 ? -3.316 -17.938 -26.125 1 68.25 32 SER B C 1
ATOM 1653 O O . SER B 1 32 ? -4.34 -18.625 -26.172 1 68.25 32 SER B O 1
ATOM 1655 N N . TRP B 1 33 ? -2.816 -17.406 -25.062 1 63.06 33 TRP B N 1
ATOM 1656 C CA . TRP B 1 33 ? -3.533 -17.531 -23.797 1 63.06 33 TRP B CA 1
ATOM 1657 C C . TRP B 1 33 ? -4.785 -16.672 -23.797 1 63.06 33 TRP B C 1
ATOM 1659 O O . TRP B 1 33 ? -5.855 -17.109 -23.375 1 63.06 33 TRP B O 1
ATOM 1669 N N . TRP B 1 34 ? -4.676 -15.445 -24.406 1 60.97 34 TRP B N 1
ATOM 1670 C CA . TRP B 1 34 ? -5.691 -14.398 -24.312 1 60.97 34 TRP B CA 1
ATOM 1671 C C . TRP B 1 34 ? -6.656 -14.461 -25.484 1 60.97 34 TRP B C 1
ATOM 1673 O O . TRP B 1 34 ? -7.801 -14.016 -25.391 1 60.97 34 TRP B O 1
ATOM 1683 N N . GLU B 1 35 ? -6.164 -14.711 -26.688 1 56.97 35 GLU B N 1
ATOM 1684 C CA . GLU B 1 35 ? -7 -14.734 -27.891 1 56.97 35 GLU B CA 1
ATOM 1685 C C . GLU B 1 35 ? -8.297 -15.508 -27.641 1 56.97 35 GLU B C 1
ATOM 1687 O O . GLU B 1 35 ? -9.328 -15.195 -28.25 1 56.97 35 GLU B O 1
ATOM 1692 N N . ARG B 1 36 ? -8.18 -16.328 -26.766 1 52.31 36 ARG B N 1
ATOM 1693 C CA . ARG B 1 36 ? -9.406 -17.109 -26.641 1 52.31 36 ARG B CA 1
ATOM 1694 C C . ARG B 1 36 ? -10.5 -16.312 -25.938 1 52.31 36 ARG B C 1
ATOM 1696 O O . ARG B 1 36 ? -11.656 -16.734 -25.906 1 52.31 36 ARG B O 1
ATOM 1703 N N . HIS B 1 37 ? -10.078 -15.039 -25.5 1 53.94 37 HIS B N 1
ATOM 1704 C CA . HIS B 1 37 ? -11.172 -14.406 -24.766 1 53.94 37 HIS B CA 1
ATOM 1705 C C . HIS B 1 37 ? -11.555 -13.07 -25.406 1 53.94 37 HIS B C 1
ATOM 1707 O O . HIS B 1 37 ? -10.688 -12.227 -25.656 1 53.94 37 HIS B O 1
ATOM 1713 N N . PRO B 1 38 ? -12.703 -13.031 -25.984 1 50.22 38 PRO B N 1
ATOM 1714 C CA . PRO B 1 38 ? -13.203 -11.812 -26.641 1 50.22 38 PRO B CA 1
ATOM 1715 C C . PRO B 1 38 ? -12.93 -10.555 -25.812 1 50.22 38 PRO B C 1
ATOM 1717 O O . PRO B 1 38 ? -12.844 -9.461 -26.375 1 50.22 38 PRO B O 1
ATOM 1720 N N . ALA B 1 39 ? -12.898 -10.664 -24.594 1 47.62 39 ALA B N 1
ATOM 1721 C CA . ALA B 1 39 ? -12.781 -9.477 -23.75 1 47.62 39 ALA B CA 1
ATOM 1722 C C . ALA B 1 39 ? -11.328 -9.016 -23.656 1 47.62 39 ALA B C 1
ATOM 1724 O O . ALA B 1 39 ? -11.031 -8.016 -23 1 47.62 39 ALA B O 1
ATOM 1725 N N . TYR B 1 40 ? -10.555 -9.805 -24.266 1 50.94 40 TYR B N 1
ATOM 1726 C CA . TYR B 1 40 ? -9.164 -9.383 -24.172 1 50.94 40 TYR B CA 1
ATOM 1727 C C . TYR B 1 40 ? -8.953 -8.055 -24.891 1 50.94 40 TYR B C 1
ATOM 1729 O O . TYR B 1 40 ? -9.188 -7.953 -26.109 1 50.94 40 TYR B O 1
ATOM 1737 N N . LYS B 1 41 ? -9.141 -7 -24.344 1 48.84 41 LYS B N 1
ATOM 1738 C CA . LYS B 1 41 ? -8.633 -5.777 -24.953 1 48.84 41 LYS B CA 1
ATOM 1739 C C . LYS B 1 41 ? -7.133 -5.629 -24.734 1 48.84 41 LYS B C 1
ATOM 1741 O O . LYS B 1 41 ? -6.668 -5.695 -23.594 1 48.84 41 LYS B O 1
ATOM 1746 N N . GLU B 1 42 ? -6.363 -6.031 -25.75 1 50.94 42 GLU B N 1
ATOM 1747 C CA . GLU B 1 42 ? -4.93 -5.766 -25.688 1 50.94 42 GLU B CA 1
ATOM 1748 C C . GLU B 1 42 ? -4.656 -4.316 -25.297 1 50.94 42 GLU B C 1
ATOM 1750 O O . GLU B 1 42 ? -5.129 -3.387 -25.953 1 50.94 42 GLU B O 1
ATOM 1755 N N . TYR B 1 43 ? -4.684 -4.02 -24.031 1 55.53 43 TYR B N 1
ATOM 1756 C CA . TYR B 1 43 ? -4.207 -2.66 -23.797 1 55.53 43 TYR B CA 1
ATOM 1757 C C . TYR B 1 43 ? -2.83 -2.447 -24.406 1 55.53 43 TYR B C 1
ATOM 1759 O O . TYR B 1 43 ? -2.307 -1.33 -24.406 1 55.53 43 TYR B O 1
ATOM 1767 N N . GLY B 1 44 ? -2.338 -3.387 -25.203 1 63.38 44 GLY B N 1
ATOM 1768 C CA . GLY B 1 44 ? -1.222 -3.426 -26.125 1 63.38 44 GLY B CA 1
ATOM 1769 C C . GLY B 1 44 ? 0.122 -3.594 -25.438 1 63.38 44 GLY B C 1
ATOM 1770 O O . GLY B 1 44 ? 1.116 -3.932 -26.094 1 63.38 44 GLY B O 1
ATOM 1771 N N . ASN B 1 45 ? 0.248 -3.332 -24.047 1 80.75 45 ASN B N 1
ATOM 1772 C CA . ASN B 1 45 ? 1.6 -3.439 -23.5 1 80.75 45 ASN B CA 1
ATOM 1773 C C . ASN B 1 45 ? 1.684 -4.504 -22.406 1 80.75 45 ASN B C 1
ATOM 1775 O O . ASN B 1 45 ? 2.58 -4.465 -21.562 1 80.75 45 ASN B O 1
ATOM 1779 N N . GLU B 1 46 ? 0.812 -5.566 -22.453 1 81.69 46 GLU B N 1
ATOM 1780 C CA . GLU B 1 46 ? 0.716 -6.566 -21.406 1 81.69 46 GLU B CA 1
ATOM 1781 C C . GLU B 1 46 ? 1.977 -7.426 -21.328 1 81.69 46 GLU B C 1
ATOM 1783 O O . GLU B 1 46 ? 2.479 -7.719 -20.25 1 81.69 46 GLU B O 1
ATOM 1788 N N . VAL B 1 47 ? 2.477 -7.789 -22.469 1 85.88 47 VAL B N 1
ATOM 1789 C CA . VAL B 1 47 ? 3.666 -8.633 -22.531 1 85.88 47 VAL B CA 1
ATOM 1790 C C . VAL B 1 47 ? 4.852 -7.891 -21.906 1 85.88 47 VAL B C 1
ATOM 1792 O O . VAL B 1 47 ? 5.609 -8.461 -21.125 1 85.88 47 VAL B O 1
ATOM 1795 N N . GLU B 1 48 ? 4.93 -6.715 -22.312 1 89.19 48 GLU B N 1
ATOM 1796 C CA . GLU B 1 48 ? 6.004 -5.895 -21.766 1 89.19 48 GLU B CA 1
ATOM 1797 C C . GLU B 1 48 ? 5.879 -5.762 -20.25 1 89.19 48 GLU B C 1
ATOM 1799 O O . GLU B 1 48 ? 6.875 -5.855 -19.516 1 89.19 48 GLU B O 1
ATOM 1804 N N . GLN B 1 49 ? 4.672 -5.551 -19.766 1 88.44 49 GLN B N 1
ATOM 1805 C CA . GLN B 1 49 ? 4.438 -5.41 -18.328 1 88.44 49 GLN B CA 1
ATOM 1806 C C . GLN B 1 49 ? 4.746 -6.707 -17.594 1 88.44 49 GLN B C 1
ATOM 1808 O O . GLN B 1 49 ? 5.398 -6.691 -16.547 1 88.44 49 GLN B O 1
ATOM 1813 N N . ILE B 1 50 ? 4.312 -7.77 -18.156 1 91.44 50 ILE B N 1
ATOM 1814 C CA . ILE B 1 50 ? 4.523 -9.07 -17.531 1 91.44 50 ILE B CA 1
ATOM 1815 C C . ILE B 1 50 ? 6.02 -9.367 -17.453 1 91.44 50 ILE B C 1
ATOM 1817 O O . ILE B 1 50 ? 6.523 -9.797 -16.406 1 91.44 50 ILE B O 1
ATOM 1821 N N . ASN B 1 51 ? 6.684 -9.125 -18.531 1 94.19 51 ASN B N 1
ATOM 1822 C CA . ASN B 1 51 ? 8.117 -9.375 -18.562 1 94.19 51 ASN B CA 1
ATOM 1823 C C . ASN B 1 51 ? 8.875 -8.469 -17.594 1 94.19 51 ASN B C 1
ATOM 1825 O O . ASN B 1 51 ? 9.828 -8.898 -16.953 1 94.19 51 ASN B O 1
ATOM 1829 N N . ARG B 1 52 ? 8.43 -7.309 -17.516 1 93.69 52 ARG B N 1
ATOM 1830 C CA . ARG B 1 52 ? 9.039 -6.375 -16.578 1 93.69 52 ARG B CA 1
ATOM 1831 C C . ARG B 1 52 ? 8.859 -6.848 -15.141 1 93.69 52 ARG B C 1
ATOM 1833 O O . ARG B 1 52 ? 9.797 -6.793 -14.336 1 93.69 52 ARG B O 1
ATOM 1840 N N . ILE B 1 53 ? 7.691 -7.289 -14.797 1 94.69 53 ILE B N 1
ATOM 1841 C CA . ILE B 1 53 ? 7.402 -7.793 -13.461 1 94.69 53 ILE B CA 1
ATOM 1842 C C . ILE B 1 53 ? 8.312 -8.977 -13.148 1 94.69 53 ILE B C 1
ATOM 1844 O O . ILE B 1 53 ? 8.922 -9.031 -12.078 1 94.69 53 ILE B O 1
ATOM 1848 N N . GLY B 1 54 ? 8.406 -9.906 -14.031 1 96.75 54 GLY B N 1
ATOM 1849 C CA . GLY B 1 54 ? 9.297 -11.047 -13.852 1 96.75 54 GLY B CA 1
ATOM 1850 C C . GLY B 1 54 ? 10.734 -10.641 -13.602 1 96.75 54 GLY B C 1
ATOM 1851 O O . GLY B 1 54 ? 11.391 -11.188 -12.711 1 96.75 54 GLY B O 1
ATOM 1852 N N . GLU B 1 55 ? 11.188 -9.688 -14.398 1 96.31 55 GLU B N 1
ATOM 1853 C CA . GLU B 1 55 ? 12.547 -9.195 -14.25 1 96.31 55 GLU B CA 1
ATOM 1854 C C . GLU B 1 55 ? 12.758 -8.547 -12.883 1 96.31 55 GLU B C 1
ATOM 1856 O O . GLU B 1 55 ? 13.82 -8.719 -12.266 1 96.31 55 GLU B O 1
ATOM 1861 N N . GLN B 1 56 ? 11.781 -7.777 -12.461 1 95 56 GLN B N 1
ATOM 1862 C CA . GLN B 1 56 ? 11.883 -7.117 -11.164 1 95 56 GLN B CA 1
ATOM 1863 C C . GLN B 1 56 ? 11.945 -8.133 -10.031 1 95 56 GLN B C 1
ATOM 1865 O O . GLN B 1 56 ? 12.688 -7.953 -9.062 1 95 56 GLN B O 1
ATOM 1870 N N . ILE B 1 57 ? 11.172 -9.172 -10.109 1 96.25 57 ILE B N 1
ATOM 1871 C CA . ILE B 1 57 ? 11.203 -10.227 -9.102 1 96.25 57 ILE B CA 1
ATOM 1872 C C . ILE B 1 57 ? 12.562 -10.922 -9.125 1 96.25 57 ILE B C 1
ATOM 1874 O O . ILE B 1 57 ? 13.164 -11.148 -8.078 1 96.25 57 ILE B O 1
ATOM 1878 N N . ARG B 1 58 ? 13.047 -11.203 -10.305 1 97 58 ARG B N 1
ATOM 1879 C CA . ARG B 1 58 ? 14.352 -11.828 -10.438 1 97 58 ARG B CA 1
ATOM 1880 C C . ARG B 1 58 ? 15.438 -10.992 -9.766 1 97 58 ARG B C 1
ATOM 1882 O O . ARG B 1 58 ? 16.266 -11.523 -9.031 1 97 58 ARG B O 1
ATOM 1889 N N . ARG B 1 59 ? 15.398 -9.727 -9.969 1 95 59 ARG B N 1
ATOM 1890 C CA . ARG B 1 59 ? 16.422 -8.812 -9.477 1 95 59 ARG B CA 1
ATOM 1891 C C . ARG B 1 59 ? 16.375 -8.719 -7.953 1 95 59 ARG B C 1
ATOM 1893 O O . ARG B 1 59 ? 17.391 -8.398 -7.32 1 95 59 ARG B O 1
ATOM 1900 N N . SER B 1 60 ? 15.266 -8.961 -7.391 1 94.31 60 SER B N 1
ATOM 1901 C CA . SER B 1 60 ? 15.148 -8.883 -5.938 1 94.31 60 SER B CA 1
ATOM 1902 C C . SER B 1 60 ? 15.984 -9.961 -5.262 1 94.31 60 SER B C 1
ATOM 1904 O O . SER B 1 60 ? 16.359 -9.828 -4.09 1 94.31 60 SER B O 1
ATOM 1906 N N . ARG B 1 61 ? 16.125 -11.086 -5.91 1 96.44 61 ARG B N 1
ATOM 1907 C CA . ARG B 1 61 ? 16.859 -12.242 -5.391 1 96.44 61 ARG B CA 1
ATOM 1908 C C . ARG B 1 61 ? 16.25 -12.734 -4.09 1 96.44 61 ARG B C 1
ATOM 1910 O O . ARG B 1 61 ? 16.969 -13.172 -3.186 1 96.44 61 ARG B O 1
ATOM 1917 N N . ALA B 1 62 ? 14.969 -12.633 -4.016 1 96.69 62 ALA B N 1
ATOM 1918 C CA . ALA B 1 62 ? 14.289 -12.961 -2.764 1 96.69 62 ALA B CA 1
ATOM 1919 C C . ALA B 1 62 ? 13.477 -14.242 -2.898 1 96.69 62 ALA B C 1
ATOM 1921 O O . ALA B 1 62 ? 13.133 -14.656 -4.012 1 96.69 62 ALA B O 1
ATOM 1922 N N . ALA B 1 63 ? 13.281 -14.867 -1.762 1 98.06 63 ALA B N 1
ATOM 1923 C CA . ALA B 1 63 ? 12.43 -16.047 -1.662 1 98.06 63 ALA B CA 1
ATOM 1924 C C . ALA B 1 63 ? 11.211 -15.781 -0.782 1 98.06 63 ALA B C 1
ATOM 1926 O O . ALA B 1 63 ? 11.344 -15.266 0.331 1 98.06 63 ALA B O 1
ATOM 1927 N N . PHE B 1 64 ? 10.047 -16.172 -1.327 1 98 64 PHE B N 1
ATOM 1928 C CA . PHE B 1 64 ? 8.789 -15.945 -0.622 1 98 64 PHE B CA 1
ATOM 1929 C C . PHE B 1 64 ? 7.992 -17.234 -0.496 1 98 64 PHE B C 1
ATOM 1931 O O . PHE B 1 64 ? 7.949 -18.031 -1.432 1 98 64 PHE B O 1
ATOM 1938 N N . VAL B 1 65 ? 7.367 -17.391 0.646 1 98.75 65 VAL B N 1
ATOM 1939 C CA . VAL B 1 65 ? 6.363 -18.438 0.813 1 98.75 65 VAL B CA 1
ATOM 1940 C C . VAL B 1 65 ? 5.047 -17.812 1.28 1 98.75 65 VAL B C 1
ATOM 1942 O O . VAL B 1 65 ? 5.027 -17.016 2.215 1 98.75 65 VAL B O 1
ATOM 1945 N N . PHE B 1 66 ? 3.98 -18.219 0.611 1 98.69 66 PHE B N 1
ATOM 1946 C CA . PHE B 1 66 ? 2.633 -17.797 0.988 1 98.69 66 PHE B CA 1
ATOM 1947 C C . PHE B 1 66 ? 1.838 -18.984 1.536 1 98.69 66 PHE B C 1
ATOM 1949 O O . PHE B 1 66 ? 1.624 -19.969 0.834 1 98.69 66 PHE B O 1
ATOM 1956 N N . TYR B 1 67 ? 1.482 -18.844 2.777 1 98.81 67 TYR B N 1
ATOM 1957 C CA . TYR B 1 67 ? 0.589 -19.797 3.424 1 98.81 67 TYR B CA 1
ATOM 1958 C C . TYR B 1 67 ? -0.84 -19.281 3.457 1 98.81 67 TYR B C 1
ATOM 1960 O O . TYR B 1 67 ? -1.124 -18.281 4.117 1 98.81 67 TYR B O 1
ATOM 1968 N N . LEU B 1 68 ? -1.667 -20 2.73 1 98.56 68 LEU B N 1
ATOM 1969 C CA . LEU B 1 68 ? -3.064 -19.594 2.693 1 98.56 68 LEU B CA 1
ATOM 1970 C C . LEU B 1 68 ? -3.934 -20.531 3.521 1 98.56 68 LEU B C 1
ATOM 1972 O O . LEU B 1 68 ? -3.617 -21.719 3.666 1 98.56 68 LEU B O 1
ATOM 1976 N N . THR B 1 69 ? -5.004 -19.906 4.086 1 98 69 THR B N 1
ATOM 1977 C CA . THR B 1 69 ? -6.078 -20.656 4.727 1 98 69 THR B CA 1
ATOM 1978 C C . THR B 1 69 ? -7.422 -20.344 4.07 1 98 69 THR B C 1
ATOM 1980 O O . THR B 1 69 ? -7.539 -19.375 3.318 1 98 69 THR B O 1
ATOM 1983 N N . ASP B 1 70 ? -8.414 -21.234 4.191 1 96.25 70 ASP B N 1
ATOM 1984 C CA . ASP B 1 70 ? -9.766 -21.078 3.664 1 96.25 70 ASP B CA 1
ATOM 1985 C C . ASP B 1 70 ? -9.758 -20.922 2.146 1 96.25 70 ASP B C 1
ATOM 1987 O O . ASP B 1 70 ? -10.328 -19.969 1.615 1 96.25 70 ASP B O 1
ATOM 1991 N N . PRO B 1 71 ? -9.016 -21.891 1.488 1 97.62 71 PRO B N 1
ATOM 1992 C CA . PRO B 1 71 ? -8.547 -23.203 1.948 1 97.62 71 PRO B CA 1
ATOM 1993 C C . PRO B 1 71 ? -7.043 -23.219 2.219 1 97.62 71 PRO B C 1
ATOM 1995 O O . PRO B 1 71 ? -6.348 -22.234 1.935 1 97.62 71 PRO B O 1
ATOM 1998 N N . GLU B 1 72 ? -6.613 -24.328 2.797 1 98.25 72 GLU B N 1
ATOM 1999 C CA . GLU B 1 72 ? -5.172 -24.484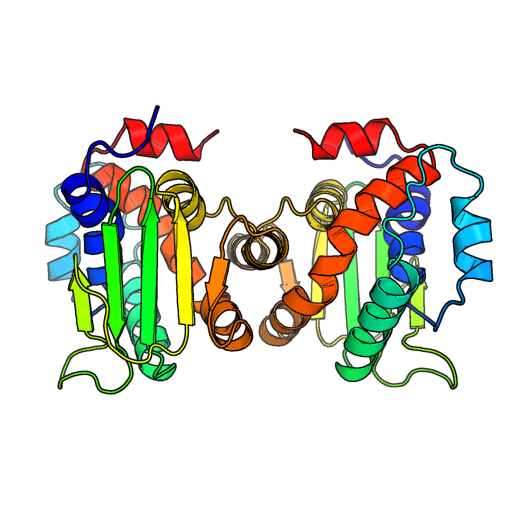 2.975 1 98.25 72 GLU B CA 1
ATOM 2000 C C . GLU B 1 72 ? -4.461 -24.625 1.631 1 98.25 72 GLU B C 1
ATOM 2002 O O . GLU B 1 72 ? -4.895 -25.391 0.767 1 98.25 72 GLU B O 1
ATOM 2007 N N . ALA B 1 73 ? -3.529 -23.812 1.392 1 98.62 73 ALA B N 1
ATOM 2008 C CA . ALA B 1 73 ? -2.693 -23.844 0.195 1 98.62 73 ALA B CA 1
ATOM 2009 C C . ALA B 1 73 ? -1.345 -23.172 0.449 1 98.62 73 ALA B C 1
ATOM 2011 O O . ALA B 1 73 ? -1.228 -22.312 1.318 1 98.62 73 ALA B O 1
ATOM 2012 N N . VAL B 1 74 ? -0.313 -23.688 -0.255 1 98.88 74 VAL B N 1
ATOM 2013 C CA . VAL B 1 74 ? 1.021 -23.109 -0.134 1 98.88 74 VAL B CA 1
ATOM 2014 C C . VAL B 1 74 ? 1.562 -22.766 -1.521 1 98.88 74 VAL B C 1
ATOM 2016 O O . VAL B 1 74 ? 1.505 -23.578 -2.438 1 98.88 74 VAL B O 1
ATOM 2019 N N . ILE B 1 75 ? 2.014 -21.531 -1.722 1 98.81 75 ILE B N 1
ATOM 2020 C CA . ILE B 1 75 ? 2.688 -21.094 -2.943 1 98.81 75 ILE B CA 1
ATOM 2021 C C . ILE B 1 75 ? 4.074 -20.547 -2.604 1 98.81 75 ILE B C 1
ATOM 2023 O O . ILE B 1 75 ? 4.207 -19.656 -1.763 1 98.81 75 ILE B O 1
ATOM 2027 N N . SER B 1 76 ? 5.098 -21.078 -3.242 1 98.75 76 SER B N 1
ATOM 2028 C CA . SER B 1 76 ? 6.469 -20.625 -3.016 1 98.75 76 SER B CA 1
ATOM 2029 C C . SER B 1 76 ? 7.062 -20.016 -4.277 1 98.75 76 SER B C 1
ATOM 2031 O O . SER B 1 76 ? 6.852 -20.516 -5.383 1 98.75 76 SER B O 1
ATOM 2033 N N . ILE B 1 77 ? 7.723 -18.922 -4.094 1 98.19 77 ILE B N 1
ATOM 2034 C CA . ILE B 1 77 ? 8.477 -18.25 -5.137 1 98.19 77 ILE B CA 1
ATOM 2035 C C . ILE B 1 77 ? 9.945 -18.141 -4.727 1 98.19 77 ILE B C 1
ATOM 2037 O O . ILE B 1 77 ? 10.258 -17.641 -3.648 1 98.19 77 ILE B O 1
ATOM 2041 N N . ASP B 1 78 ? 10.836 -18.594 -5.582 1 98.12 78 ASP B N 1
ATOM 2042 C CA . ASP B 1 78 ? 12.266 -18.562 -5.301 1 98.12 78 ASP B CA 1
ATOM 2043 C C . ASP B 1 78 ? 13.031 -17.875 -6.43 1 98.12 78 ASP B C 1
ATOM 2045 O O . ASP B 1 78 ? 13.234 -18.469 -7.496 1 98.12 78 ASP B O 1
ATOM 2049 N N . ALA B 1 79 ? 13.438 -16.641 -6.18 1 97.44 79 ALA B N 1
ATOM 2050 C CA . ALA B 1 79 ? 14.188 -15.867 -7.164 1 97.44 79 ALA B CA 1
ATOM 2051 C C . ALA B 1 79 ? 15.664 -15.781 -6.785 1 97.44 79 ALA B C 1
ATOM 2053 O O . ALA B 1 79 ? 16.406 -14.977 -7.352 1 97.44 79 ALA B O 1
ATOM 2054 N N . ARG B 1 80 ? 16.156 -16.609 -5.844 1 97.44 80 ARG B N 1
ATOM 2055 C CA . ARG B 1 80 ? 17.516 -16.531 -5.336 1 97.44 80 ARG B CA 1
ATOM 2056 C C . ARG B 1 80 ? 18.516 -17.047 -6.363 1 97.44 80 ARG B C 1
ATOM 2058 O O . ARG B 1 80 ? 19.594 -16.484 -6.523 1 97.44 80 ARG B O 1
ATOM 2065 N N . ARG B 1 81 ? 18.094 -18.047 -7 1 94.19 81 ARG B N 1
ATOM 2066 C CA . ARG B 1 81 ? 18.938 -18.688 -8 1 94.19 81 ARG B CA 1
ATOM 2067 C C . ARG B 1 81 ? 18.109 -19.297 -9.117 1 94.19 81 ARG B C 1
ATOM 2069 O O . ARG B 1 81 ? 18.047 -20.516 -9.258 1 94.19 81 ARG B O 1
ATOM 2076 N N . PRO B 1 82 ? 17.641 -18.406 -9.891 1 92.5 82 PRO B N 1
ATOM 2077 C CA . PRO B 1 82 ? 16.797 -18.953 -10.961 1 92.5 82 PRO B CA 1
ATOM 2078 C C . PRO B 1 82 ? 17.609 -19.703 -12.023 1 92.5 82 PRO B C 1
ATOM 2080 O O . PRO B 1 82 ? 18.781 -19.406 -12.234 1 92.5 82 PRO B O 1
ATOM 2083 N N . GLU B 1 83 ? 16.953 -20.688 -12.648 1 92.88 83 GLU B N 1
ATOM 2084 C CA . GLU B 1 83 ? 17.547 -21.391 -13.781 1 92.88 83 GLU B CA 1
ATOM 2085 C C . GLU B 1 83 ? 17.734 -20.453 -14.977 1 92.88 83 GLU B C 1
ATOM 2087 O O . GLU B 1 83 ? 17.078 -19.406 -15.055 1 92.88 83 GLU B O 1
ATOM 2092 N N . THR B 1 84 ? 18.609 -20.922 -15.836 1 93 84 THR B N 1
ATOM 2093 C CA . THR B 1 84 ? 18.844 -20.125 -17.031 1 93 84 THR B CA 1
ATOM 2094 C C . THR B 1 84 ? 17.547 -19.906 -17.812 1 93 84 THR B C 1
ATOM 2096 O O . THR B 1 84 ? 16.797 -20.859 -18.062 1 93 84 THR B O 1
ATOM 2099 N N . GLY B 1 85 ? 17.266 -18.75 -18.109 1 93.94 85 GLY B N 1
ATOM 2100 C CA . GLY B 1 85 ? 16.094 -18.422 -18.891 1 93.94 85 GLY B CA 1
ATOM 2101 C C . GLY B 1 85 ? 14.852 -18.188 -18.047 1 93.94 85 GLY B C 1
ATOM 2102 O O . GLY B 1 85 ? 13.797 -17.828 -18.562 1 93.94 85 GLY B O 1
ATOM 2103 N N . GLU B 1 86 ? 15.031 -18.422 -16.734 1 96.38 86 GLU B N 1
ATOM 2104 C CA . GLU B 1 86 ? 13.898 -18.219 -15.828 1 96.38 86 GLU B CA 1
ATOM 2105 C C . GLU B 1 86 ? 14.109 -17 -14.93 1 96.38 86 GLU B C 1
ATOM 2107 O O . GLU B 1 86 ? 15.25 -16.609 -14.672 1 96.38 86 GLU B O 1
ATOM 2112 N N . ASN B 1 87 ? 13.008 -16.406 -14.586 1 97.88 87 ASN B N 1
ATOM 2113 C CA . ASN B 1 87 ? 13.07 -15.305 -13.625 1 97.88 87 ASN B CA 1
ATOM 2114 C C . ASN B 1 87 ? 13.047 -15.82 -12.188 1 97.88 87 ASN B C 1
ATOM 2116 O O . ASN B 1 87 ? 13.727 -15.281 -11.312 1 97.88 87 ASN B O 1
ATOM 2120 N N . TYR B 1 88 ? 12.242 -16.844 -11.977 1 98.06 88 TYR B N 1
ATOM 2121 C CA . TYR B 1 88 ? 12.148 -17.469 -10.656 1 98.06 88 TYR B CA 1
ATOM 2122 C C . TYR B 1 88 ? 11.453 -18.828 -10.75 1 98.06 88 TYR B C 1
ATOM 2124 O O . TYR B 1 88 ? 10.812 -19.141 -11.758 1 98.06 88 TYR B O 1
ATOM 2132 N N . ALA B 1 89 ? 11.656 -19.641 -9.711 1 98 89 ALA B N 1
ATOM 2133 C CA . ALA B 1 89 ? 10.922 -20.891 -9.57 1 98 89 ALA B CA 1
ATOM 2134 C C . ALA B 1 89 ? 9.664 -20.703 -8.734 1 98 89 ALA B C 1
ATOM 2136 O O . ALA B 1 89 ? 9.648 -19.891 -7.805 1 98 89 ALA B O 1
ATOM 2137 N N . ILE B 1 90 ? 8.609 -21.422 -9.078 1 98.12 90 ILE B N 1
ATOM 2138 C CA . ILE B 1 90 ? 7.363 -21.375 -8.32 1 98.12 90 ILE B CA 1
ATOM 2139 C C . ILE B 1 90 ? 6.895 -22.797 -8.016 1 98.12 90 ILE B C 1
ATOM 2141 O O . ILE B 1 90 ? 6.98 -23.672 -8.867 1 98.12 90 ILE B O 1
ATOM 2145 N N . TYR B 1 91 ? 6.48 -22.969 -6.758 1 98.19 91 TYR B N 1
ATOM 2146 C CA . TYR B 1 91 ? 6.023 -24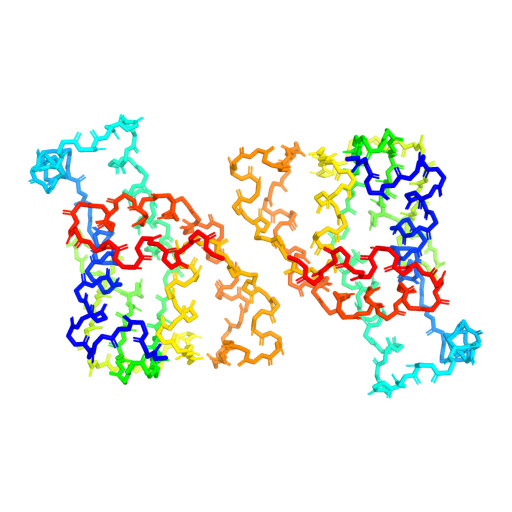.281 -6.285 1 98.19 91 TYR B CA 1
ATOM 2147 C C . TYR B 1 91 ? 4.645 -24.172 -5.648 1 98.19 91 TYR B C 1
ATOM 2149 O O . TYR B 1 91 ? 4.352 -23.203 -4.941 1 98.19 91 TYR B O 1
ATOM 2157 N N . PHE B 1 92 ? 3.816 -25.188 -5.945 1 98.44 92 PHE B N 1
ATOM 2158 C CA . PHE B 1 92 ? 2.496 -25.297 -5.336 1 98.44 92 PHE B CA 1
ATOM 2159 C C . PHE B 1 92 ? 2.455 -26.438 -4.324 1 98.44 92 PHE B C 1
ATOM 2161 O O . PHE B 1 92 ? 2.947 -27.531 -4.598 1 98.44 92 PHE B O 1
ATOM 2168 N N . GLY B 1 93 ? 1.965 -26.172 -3.176 1 98.38 93 GLY B N 1
ATOM 2169 C CA . GLY B 1 93 ? 1.752 -27.203 -2.18 1 98.38 93 GLY B CA 1
ATOM 2170 C C . GLY B 1 93 ? 2.992 -27.516 -1.361 1 98.38 93 GLY B C 1
ATOM 2171 O O . GLY B 1 93 ? 2.994 -28.438 -0.548 1 98.38 93 GLY B O 1
ATOM 2172 N N . GLN B 1 94 ? 4.016 -26.75 -1.621 1 97.44 94 GLN B N 1
ATOM 2173 C CA . GLN B 1 94 ? 5.266 -27.016 -0.917 1 97.44 94 GLN B CA 1
ATOM 2174 C C . GLN B 1 94 ? 5.961 -25.703 -0.538 1 97.44 94 GLN B C 1
ATOM 2176 O O . GLN B 1 94 ? 6.031 -24.781 -1.344 1 97.44 94 GLN B O 1
ATOM 2181 N N . ALA B 1 95 ? 6.406 -25.688 0.68 1 98.19 95 ALA B N 1
ATOM 2182 C CA . ALA B 1 95 ? 7.195 -24.547 1.146 1 98.19 95 ALA B CA 1
ATOM 2183 C C . ALA B 1 95 ? 8.68 -24.766 0.88 1 98.19 95 ALA B C 1
ATOM 2185 O O . ALA B 1 95 ? 9.18 -25.875 0.982 1 98.19 95 ALA B O 1
ATOM 2186 N N . ILE B 1 96 ? 9.359 -23.703 0.467 1 97.88 96 ILE B N 1
ATOM 2187 C CA . ILE B 1 96 ? 10.812 -23.766 0.322 1 97.88 96 ILE B CA 1
ATOM 2188 C C . ILE B 1 96 ? 11.477 -23.469 1.666 1 97.88 96 ILE B C 1
ATOM 2190 O O . ILE B 1 96 ? 10.859 -22.891 2.557 1 97.88 96 ILE B O 1
ATOM 2194 N N . ASP B 1 97 ? 12.703 -23.828 1.751 1 96.56 97 ASP B N 1
ATOM 2195 C CA . ASP B 1 97 ? 13.43 -23.641 3.004 1 96.56 97 ASP B CA 1
ATOM 2196 C C . ASP B 1 97 ? 13.953 -22.219 3.143 1 96.56 97 ASP B C 1
ATOM 2198 O O . ASP B 1 97 ? 14.367 -21.609 2.156 1 96.56 97 ASP B O 1
ATOM 2202 N N . ALA B 1 98 ? 13.945 -21.719 4.316 1 96.62 98 ALA B N 1
ATOM 2203 C CA . ALA B 1 98 ? 14.555 -20.469 4.734 1 96.62 98 ALA B CA 1
ATOM 2204 C C . ALA B 1 98 ? 14.156 -19.328 3.807 1 96.62 98 ALA B C 1
ATOM 2206 O O . ALA B 1 98 ? 15.008 -18.594 3.287 1 96.62 98 ALA B O 1
ATOM 2207 N N . PRO B 1 99 ? 12.883 -19.125 3.596 1 98.12 99 PRO B N 1
ATOM 2208 C CA . PRO B 1 99 ? 12.484 -17.984 2.777 1 98.12 99 PRO B CA 1
ATOM 2209 C C . PRO B 1 99 ? 12.859 -16.641 3.414 1 98.12 99 PRO B C 1
ATOM 2211 O O . PRO B 1 99 ? 13.008 -16.562 4.637 1 98.12 99 PRO B O 1
ATOM 2214 N N . ASP B 1 100 ? 13.055 -15.633 2.578 1 97.94 100 ASP B N 1
ATOM 2215 C CA . ASP B 1 100 ? 13.273 -14.281 3.076 1 97.94 100 ASP B CA 1
ATOM 2216 C C . ASP B 1 100 ? 12.031 -13.75 3.785 1 97.94 100 ASP B C 1
ATOM 2218 O O . ASP B 1 100 ? 12.133 -13.016 4.766 1 97.94 100 ASP B O 1
ATOM 2222 N N . VAL B 1 101 ? 10.883 -14.164 3.248 1 97.31 101 VAL B N 1
ATOM 2223 C CA . VAL B 1 101 ? 9.609 -13.734 3.818 1 97.31 101 VAL B CA 1
ATOM 2224 C C . VAL B 1 101 ? 8.594 -14.867 3.729 1 97.31 101 VAL B C 1
ATOM 2226 O O . VAL B 1 101 ? 8.438 -15.5 2.678 1 97.31 101 VAL B O 1
ATOM 2229 N N . ALA B 1 102 ? 7.961 -15.148 4.781 1 98.5 102 ALA B N 1
ATOM 2230 C CA . ALA B 1 102 ? 6.805 -16.047 4.836 1 98.5 102 ALA B CA 1
ATOM 2231 C C . ALA B 1 102 ? 5.551 -15.289 5.258 1 98.5 102 ALA B C 1
ATOM 2233 O O . ALA B 1 102 ? 5.527 -14.641 6.305 1 98.5 102 ALA B O 1
ATOM 2234 N N . ILE B 1 103 ? 4.531 -15.445 4.441 1 98 103 ILE B N 1
ATOM 2235 C CA . ILE B 1 103 ? 3.301 -14.711 4.723 1 98 103 ILE B CA 1
ATOM 2236 C C . ILE B 1 103 ? 2.148 -15.695 4.918 1 98 103 ILE B C 1
ATOM 2238 O O . ILE B 1 103 ? 1.938 -16.578 4.09 1 98 103 ILE B O 1
ATOM 2242 N N . LYS B 1 104 ? 1.455 -15.531 5.945 1 98.69 104 LYS B N 1
ATOM 2243 C CA . LYS B 1 104 ? 0.245 -16.297 6.207 1 98.69 104 LYS B CA 1
ATOM 2244 C C . LYS B 1 104 ? -0.999 -15.422 6.121 1 98.69 104 LYS B C 1
ATOM 2246 O O . LYS B 1 104 ? -1.057 -14.359 6.742 1 98.69 104 LYS B O 1
ATOM 2251 N N . THR B 1 105 ? -1.975 -15.828 5.418 1 98.12 105 THR B N 1
ATOM 2252 C CA . THR B 1 105 ? -3.236 -15.109 5.277 1 98.12 105 THR B CA 1
ATOM 2253 C C . THR B 1 105 ? -4.328 -16.031 4.738 1 98.12 105 THR B C 1
ATOM 2255 O O . THR B 1 105 ? -4.117 -17.234 4.602 1 98.12 105 THR B O 1
ATOM 2258 N N . THR B 1 106 ? -5.543 -15.484 4.426 1 98 106 THR B N 1
ATOM 2259 C CA . THR B 1 106 ? -6.629 -16.297 3.881 1 98 106 THR B CA 1
ATOM 2260 C C . THR B 1 106 ? -6.684 -16.172 2.361 1 98 106 THR B C 1
ATOM 2262 O O . THR B 1 106 ? -6.137 -15.219 1.791 1 98 106 THR B O 1
ATOM 2265 N N . GLY B 1 107 ? -7.359 -17.125 1.761 1 97.94 107 GLY B N 1
ATOM 2266 C CA . GLY B 1 107 ? -7.605 -17.031 0.33 1 97.94 107 GLY B CA 1
ATOM 2267 C C . GLY B 1 107 ? -8.32 -15.758 -0.079 1 97.94 107 GLY B C 1
ATOM 2268 O O . GLY B 1 107 ? -8.008 -15.172 -1.12 1 97.94 107 GLY B O 1
ATOM 2269 N N . ASP B 1 108 ? -9.234 -15.32 0.745 1 97.12 108 ASP B N 1
ATOM 2270 C CA . ASP B 1 108 ? -10.008 -14.109 0.453 1 97.12 108 ASP B CA 1
ATOM 2271 C C . ASP B 1 108 ? -9.102 -12.875 0.437 1 97.12 108 ASP B C 1
ATOM 2273 O O . ASP B 1 108 ? -9.195 -12.047 -0.472 1 97.12 108 ASP B O 1
ATOM 2277 N N . ILE B 1 109 ? -8.211 -12.781 1.413 1 96.75 109 ILE B N 1
ATOM 2278 C CA . ILE B 1 109 ? -7.328 -11.633 1.507 1 96.75 109 ILE B CA 1
ATOM 2279 C C . ILE B 1 109 ? -6.328 -11.648 0.351 1 96.75 109 ILE B C 1
ATOM 2281 O O . ILE B 1 109 ? -6.051 -10.609 -0.254 1 96.75 109 ILE B O 1
ATOM 2285 N N . ALA B 1 110 ? -5.879 -12.844 0.054 1 98 110 ALA B N 1
ATOM 2286 C CA . ALA B 1 110 ? -4.969 -12.977 -1.082 1 98 110 ALA B CA 1
ATOM 2287 C C . ALA B 1 110 ? -5.645 -12.539 -2.379 1 98 110 ALA B C 1
ATOM 2289 O O . ALA B 1 110 ? -5.043 -11.828 -3.189 1 98 110 ALA B O 1
ATOM 2290 N N . HIS B 1 111 ? -6.891 -12.898 -2.543 1 98.12 111 HIS B N 1
ATOM 2291 C CA . HIS B 1 111 ? -7.668 -12.508 -3.713 1 98.12 111 HIS B CA 1
ATOM 2292 C C . HIS B 1 111 ? -7.848 -10.992 -3.775 1 98.12 111 HIS B C 1
ATOM 2294 O O . HIS B 1 111 ? -7.641 -10.383 -4.824 1 98.12 111 HIS B O 1
ATOM 2300 N N . GLN B 1 112 ? -8.156 -10.398 -2.654 1 96.12 112 GLN B N 1
ATOM 2301 C CA . GLN B 1 112 ? -8.359 -8.961 -2.586 1 96.12 112 GLN B CA 1
ATOM 2302 C C . GLN B 1 112 ? -7.055 -8.203 -2.807 1 96.12 112 GLN B C 1
ATOM 2304 O O . GLN B 1 112 ? -7.047 -7.113 -3.379 1 96.12 112 GLN B O 1
ATOM 2309 N N . PHE B 1 113 ? -5.969 -8.828 -2.398 1 96.44 113 PHE B N 1
ATOM 2310 C CA . PHE B 1 113 ? -4.66 -8.25 -2.666 1 96.44 113 PHE B CA 1
ATOM 2311 C C . PHE B 1 113 ? -4.422 -8.117 -4.164 1 96.44 113 PHE B C 1
ATOM 2313 O O . PHE B 1 113 ? -4.129 -7.023 -4.66 1 96.44 113 PHE B O 1
ATOM 2320 N N . TRP B 1 114 ? -4.621 -9.141 -4.844 1 96.5 114 TRP B N 1
ATOM 2321 C CA . TRP B 1 114 ? -4.375 -9.109 -6.285 1 96.5 114 TRP B CA 1
ATOM 2322 C C . TRP B 1 114 ? -5.391 -8.219 -6.988 1 96.5 114 TRP B C 1
ATOM 2324 O O . TRP B 1 114 ? -5.129 -7.715 -8.086 1 96.5 114 TRP B O 1
ATOM 2334 N N . GLY B 1 115 ? -6.527 -7.988 -6.355 1 94.69 115 GLY B N 1
ATOM 2335 C CA . GLY B 1 115 ? -7.504 -7.039 -6.867 1 94.69 115 GLY B CA 1
ATOM 2336 C C . GLY B 1 115 ? -7.137 -5.594 -6.59 1 94.69 115 GLY B C 1
ATOM 2337 O O . GLY B 1 115 ? -7.801 -4.676 -7.07 1 94.69 115 GLY B O 1
ATOM 2338 N N . GLY B 1 116 ? -6.098 -5.402 -5.777 1 92.5 116 GLY B N 1
ATOM 2339 C CA . GLY B 1 116 ? -5.656 -4.055 -5.457 1 92.5 116 GLY B CA 1
ATOM 2340 C C . GLY B 1 116 ? -6.402 -3.443 -4.285 1 92.5 116 GLY B C 1
ATOM 2341 O O . GLY B 1 116 ? -6.348 -2.23 -4.07 1 92.5 116 GLY B O 1
ATOM 2342 N N . ASN B 1 117 ? -7.066 -4.25 -3.512 1 91.19 117 ASN B N 1
ATOM 2343 C CA . ASN B 1 117 ? -7.984 -3.74 -2.496 1 91.19 117 ASN B CA 1
ATOM 2344 C C . ASN B 1 117 ? -7.387 -3.852 -1.097 1 91.19 117 ASN B C 1
ATOM 2346 O O . ASN B 1 117 ? -8.094 -3.689 -0.101 1 91.19 117 ASN B O 1
ATOM 2350 N N . ILE B 1 118 ? -6.148 -4.215 -1.014 1 91.75 118 ILE B N 1
ATOM 2351 C CA . ILE B 1 118 ? -5.523 -4.371 0.295 1 91.75 118 ILE B CA 1
ATOM 2352 C C . ILE B 1 118 ? -4.41 -3.342 0.46 1 91.75 118 ILE B C 1
ATOM 2354 O O . ILE B 1 118 ? -3.553 -3.199 -0.415 1 91.75 118 ILE B O 1
ATOM 2358 N N . ASN B 1 119 ? -4.484 -2.559 1.488 1 89.5 119 ASN B N 1
ATOM 2359 C CA . ASN B 1 119 ? -3.328 -1.816 1.98 1 89.5 119 ASN B CA 1
ATOM 2360 C C . ASN B 1 119 ? -2.338 -2.73 2.697 1 89.5 119 ASN B C 1
ATOM 2362 O O . ASN B 1 119 ? -2.492 -3.008 3.889 1 89.5 119 ASN B O 1
ATOM 2366 N N . VAL B 1 120 ? -1.317 -3.121 2.045 1 91.69 120 VAL B N 1
ATOM 2367 C CA . VAL B 1 120 ? -0.438 -4.188 2.512 1 91.69 120 VAL B CA 1
ATOM 2368 C C . VAL B 1 120 ? 0.296 -3.738 3.773 1 91.69 120 VAL B C 1
ATOM 2370 O O . VAL B 1 120 ? 0.323 -4.457 4.773 1 91.69 120 VAL B O 1
ATOM 2373 N N . PRO B 1 121 ? 0.859 -2.518 3.816 1 88.69 121 PRO B N 1
ATOM 2374 C CA . PRO B 1 121 ? 1.512 -2.113 5.062 1 88.69 121 PRO B CA 1
ATOM 2375 C C . PRO B 1 121 ? 0.578 -2.188 6.27 1 88.69 121 PRO B C 1
ATOM 2377 O O . PRO B 1 121 ? 0.968 -2.688 7.328 1 88.69 121 PRO B O 1
ATOM 2380 N N . LEU B 1 122 ? -0.62 -1.774 6.078 1 88.69 122 LEU B N 1
ATOM 2381 C CA . LEU B 1 122 ? -1.585 -1.853 7.168 1 88.69 122 LEU B CA 1
ATOM 2382 C C . LEU B 1 122 ? -1.938 -3.303 7.48 1 88.69 122 LEU B C 1
ATOM 2384 O O . LEU B 1 122 ? -2.08 -3.676 8.648 1 88.69 122 LEU B O 1
ATOM 2388 N N . ALA B 1 123 ? -2.08 -4.066 6.449 1 91.31 123 ALA B N 1
ATOM 2389 C CA . ALA B 1 123 ? -2.428 -5.477 6.625 1 91.31 123 ALA B CA 1
ATOM 2390 C C . ALA B 1 123 ? -1.346 -6.211 7.41 1 91.31 123 ALA B C 1
ATOM 2392 O O . ALA B 1 123 ? -1.649 -7.086 8.227 1 91.31 123 ALA B O 1
ATOM 2393 N N . LEU B 1 124 ? -0.138 -5.883 7.191 1 91.06 124 LEU B N 1
ATOM 2394 C CA . LEU B 1 124 ? 0.976 -6.5 7.906 1 91.06 124 LEU B CA 1
ATOM 2395 C C . LEU B 1 124 ? 1.006 -6.047 9.359 1 91.06 124 LEU B C 1
ATOM 2397 O O . LEU B 1 124 ? 1.321 -6.84 10.258 1 91.06 124 LEU B O 1
ATOM 2401 N N . MET B 1 125 ? 0.574 -4.879 9.648 1 85 125 MET B N 1
ATOM 2402 C CA . MET B 1 125 ? 0.567 -4.312 10.992 1 85 125 MET B CA 1
ATOM 2403 C C . MET B 1 125 ? -0.569 -4.898 11.828 1 85 125 MET B C 1
ATOM 2405 O O . MET B 1 125 ? -0.383 -5.223 13 1 85 125 MET B O 1
ATOM 2409 N N . THR B 1 126 ? -1.685 -5.09 11.234 1 87.81 126 THR B N 1
ATOM 2410 C CA . THR B 1 126 ? -2.881 -5.504 11.961 1 87.81 126 THR B CA 1
ATOM 2411 C C . THR B 1 126 ? -2.926 -7.02 12.109 1 87.81 126 THR B C 1
ATOM 2413 O O . THR B 1 126 ? -3.752 -7.551 12.852 1 87.81 126 THR B O 1
ATOM 2416 N N . GLY B 1 127 ? -2.15 -7.676 11.266 1 91.12 127 GLY B N 1
ATOM 2417 C CA . GLY B 1 127 ? -2.131 -9.125 11.344 1 91.12 127 GLY B CA 1
ATOM 2418 C C . GLY B 1 127 ? -3.08 -9.789 10.367 1 91.12 127 GLY B C 1
ATOM 2419 O O . GLY B 1 127 ? -3.219 -11.016 10.359 1 91.12 127 GLY B O 1
ATOM 2420 N N . LYS B 1 128 ? -3.699 -8.906 9.625 1 94 128 LYS B N 1
ATOM 2421 C CA . LYS B 1 128 ? -4.473 -9.461 8.516 1 94 128 LYS B CA 1
ATOM 2422 C C . LYS B 1 128 ? -3.588 -10.289 7.59 1 94 128 LYS B C 1
ATOM 2424 O O . LYS B 1 128 ? -4.051 -11.258 6.984 1 94 128 LYS B O 1
ATOM 2429 N N . MET B 1 129 ? -2.426 -9.914 7.434 1 95.06 129 MET B N 1
ATOM 2430 C CA . MET B 1 129 ? -1.316 -10.672 6.867 1 95.06 129 MET B CA 1
ATOM 2431 C C . MET B 1 129 ? -0.193 -10.836 7.887 1 95.06 129 MET B C 1
ATOM 2433 O O . MET B 1 129 ? 0.362 -9.852 8.367 1 95.06 129 MET B O 1
ATOM 2437 N N . LYS B 1 130 ? 0.074 -12.055 8.148 1 96.88 130 LYS B N 1
ATOM 2438 C CA . LYS B 1 130 ? 1.143 -12.328 9.109 1 96.88 130 LYS B CA 1
ATOM 2439 C C . LYS B 1 130 ? 2.447 -12.672 8.391 1 96.88 130 LYS B C 1
ATOM 2441 O O . LYS B 1 130 ? 2.504 -13.617 7.609 1 96.88 130 LYS B O 1
ATOM 2446 N N . ALA B 1 131 ? 3.434 -11.898 8.68 1 95.69 131 ALA B N 1
ATOM 2447 C CA . ALA B 1 131 ? 4.699 -12.117 7.984 1 95.69 131 ALA B CA 1
ATOM 2448 C C . ALA B 1 131 ? 5.797 -12.531 8.961 1 95.69 131 ALA B C 1
ATOM 2450 O O . ALA B 1 131 ? 5.867 -12.023 10.078 1 95.69 131 ALA B O 1
ATOM 2451 N N . LYS B 1 132 ? 6.523 -13.438 8.609 1 96.5 132 LYS B N 1
ATOM 2452 C CA . LYS B 1 132 ? 7.797 -13.797 9.227 1 96.5 132 LYS B CA 1
ATOM 2453 C C . LYS B 1 132 ? 8.969 -13.492 8.289 1 96.5 132 LYS B C 1
ATOM 2455 O O . LYS B 1 132 ? 8.875 -13.727 7.082 1 96.5 132 LYS B O 1
ATOM 2460 N N . GLY B 1 133 ? 10.023 -12.961 8.883 1 95.12 133 GLY B N 1
ATOM 2461 C CA . GLY B 1 133 ? 11.156 -12.547 8.07 1 95.12 133 GLY B CA 1
ATOM 2462 C C . GLY B 1 133 ? 11.227 -11.047 7.859 1 95.12 133 GLY B C 1
ATOM 2463 O O . GLY B 1 133 ? 10.859 -10.273 8.742 1 95.12 133 GLY B O 1
ATOM 2464 N N . SER B 1 134 ? 11.773 -10.578 6.699 1 91.5 134 SER B N 1
ATOM 2465 C CA . SER B 1 134 ? 12 -9.164 6.414 1 91.5 134 SER B CA 1
ATOM 2466 C C . SER B 1 134 ? 10.742 -8.508 5.844 1 91.5 134 SER B C 1
ATOM 2468 O O . SER B 1 134 ? 10.508 -8.562 4.637 1 91.5 134 SER B O 1
ATOM 2470 N N . LYS B 1 135 ? 10.039 -7.828 6.648 1 87.25 135 LYS B N 1
ATOM 2471 C CA . LYS B 1 135 ? 8.891 -7.059 6.18 1 87.25 135 LYS B CA 1
ATOM 2472 C C . LYS B 1 135 ? 9.32 -5.973 5.195 1 87.25 135 LYS B C 1
ATOM 2474 O O . LYS B 1 135 ? 8.602 -5.684 4.23 1 87.25 135 LYS B O 1
ATOM 2479 N N . ALA B 1 136 ? 10.516 -5.508 5.43 1 83.31 136 ALA B N 1
ATOM 2480 C CA . ALA B 1 136 ? 11.07 -4.477 4.559 1 83.31 136 ALA B CA 1
ATOM 2481 C C . ALA B 1 136 ? 11.203 -4.988 3.125 1 83.31 136 ALA B C 1
ATOM 2483 O O . ALA B 1 136 ? 10.828 -4.293 2.176 1 83.31 136 ALA B O 1
ATOM 2484 N N . LYS B 1 137 ? 11.641 -6.125 2.924 1 87.06 137 LYS B N 1
ATOM 2485 C CA . LYS B 1 137 ? 11.781 -6.711 1.596 1 87.06 137 LYS B CA 1
ATOM 2486 C C . LYS B 1 137 ? 10.422 -6.922 0.933 1 87.06 137 LYS B C 1
ATOM 2488 O O . LYS B 1 137 ? 10.273 -6.68 -0.266 1 87.06 137 LYS B O 1
ATOM 2493 N N . ALA B 1 138 ? 9.477 -7.383 1.742 1 89.19 138 ALA B N 1
ATOM 2494 C CA . ALA B 1 138 ? 8.125 -7.57 1.225 1 89.19 138 ALA B CA 1
ATOM 2495 C C . ALA B 1 138 ? 7.555 -6.258 0.691 1 89.19 138 ALA B C 1
ATOM 2497 O O . ALA B 1 138 ? 7.012 -6.215 -0.415 1 89.19 138 ALA B O 1
ATOM 2498 N N . LEU B 1 139 ? 7.77 -5.25 1.407 1 87.06 139 LEU B N 1
ATOM 2499 C CA . LEU B 1 139 ? 7.203 -3.953 1.062 1 87.06 139 LEU B CA 1
ATOM 2500 C C . LEU B 1 139 ? 7.953 -3.322 -0.105 1 87.06 139 LEU B C 1
ATOM 2502 O O . LEU B 1 139 ? 7.359 -2.611 -0.92 1 87.06 139 LEU B O 1
ATOM 2506 N N . GLN B 1 140 ? 9.188 -3.621 -0.25 1 84.06 140 GLN B N 1
ATOM 2507 C CA . GLN B 1 140 ? 10 -3.07 -1.331 1 84.06 140 GLN B CA 1
ATOM 2508 C C . GLN B 1 140 ? 9.57 -3.635 -2.682 1 84.06 140 GLN B C 1
ATOM 2510 O O . GLN B 1 140 ? 9.711 -2.969 -3.711 1 84.06 140 GLN B O 1
ATOM 2515 N N . LEU B 1 141 ? 9.047 -4.75 -2.672 1 89.5 141 LEU B N 1
ATOM 2516 C CA . LEU B 1 141 ? 8.664 -5.406 -3.918 1 89.5 141 LEU B CA 1
ATOM 2517 C C . LEU B 1 141 ? 7.277 -4.961 -4.367 1 89.5 141 LEU B C 1
ATOM 2519 O O . LEU B 1 141 ? 6.922 -5.109 -5.539 1 89.5 141 LEU B O 1
ATOM 2523 N N . LEU B 1 142 ? 6.578 -4.391 -3.471 1 89.62 142 LEU B N 1
ATOM 2524 C CA . LEU B 1 142 ? 5.168 -4.098 -3.709 1 89.62 142 LEU B CA 1
ATOM 2525 C C . LEU B 1 142 ? 5 -3.172 -4.906 1 89.62 142 LEU B C 1
ATOM 2527 O O . LEU B 1 142 ? 4.215 -3.457 -5.816 1 89.62 142 LEU B O 1
ATOM 2531 N N . PRO B 1 143 ? 5.766 -2.078 -5.062 1 86.19 143 PRO B N 1
ATOM 2532 C CA . PRO B 1 143 ? 5.594 -1.208 -6.23 1 86.19 143 PRO B CA 1
ATOM 2533 C C . PRO B 1 143 ? 5.891 -1.922 -7.547 1 86.19 143 PRO B C 1
ATOM 2535 O O . PRO B 1 143 ? 5.328 -1.564 -8.586 1 86.19 143 PRO B O 1
ATOM 2538 N N . ARG B 1 144 ? 6.645 -2.91 -7.445 1 87.44 144 ARG B N 1
ATOM 2539 C CA . ARG B 1 144 ? 7.066 -3.619 -8.648 1 87.44 144 ARG B CA 1
ATOM 2540 C C . ARG B 1 144 ? 5.992 -4.594 -9.117 1 87.44 144 ARG B C 1
ATOM 2542 O O . ARG B 1 144 ? 5.977 -4.996 -10.281 1 87.44 144 ARG B O 1
ATOM 2549 N N . ILE B 1 145 ? 5.164 -4.941 -8.281 1 91.62 145 ILE B N 1
ATOM 2550 C CA . ILE B 1 145 ? 4.172 -5.961 -8.602 1 91.62 145 ILE B CA 1
ATOM 2551 C C . ILE B 1 145 ? 2.834 -5.301 -8.922 1 91.62 145 ILE B C 1
ATOM 2553 O O . ILE B 1 145 ? 1.939 -5.934 -9.484 1 91.62 145 ILE B O 1
ATOM 2557 N N . VAL B 1 146 ? 2.695 -4.117 -8.688 1 88.38 146 VAL B N 1
ATOM 2558 C CA . VAL B 1 146 ? 1.455 -3.359 -8.805 1 88.38 146 VAL B CA 1
ATOM 2559 C C . VAL B 1 146 ? 0.933 -3.441 -10.234 1 88.38 146 VAL B C 1
ATOM 2561 O O . VAL B 1 146 ? -0.27 -3.598 -10.453 1 88.38 146 VAL B O 1
ATOM 2564 N N . PRO B 1 147 ? 1.782 -3.352 -11.234 1 88.56 147 PRO B N 1
ATOM 2565 C CA . PRO B 1 147 ? 1.261 -3.455 -12.594 1 88.56 147 PRO B CA 1
ATOM 2566 C C . PRO B 1 147 ? 0.535 -4.773 -12.852 1 88.56 147 PRO B C 1
ATOM 2568 O O . PRO B 1 147 ? -0.194 -4.902 -13.836 1 88.56 147 PRO B O 1
ATOM 2571 N N . ALA B 1 148 ? 0.695 -5.645 -11.977 1 92.69 148 ALA B N 1
ATOM 2572 C CA . ALA B 1 148 ? 0.044 -6.941 -12.133 1 92.69 148 ALA B CA 1
ATOM 2573 C C . ALA B 1 148 ? -1.422 -6.875 -11.719 1 92.69 148 ALA B C 1
ATOM 2575 O O . ALA B 1 148 ? -2.217 -7.746 -12.078 1 92.69 148 ALA B O 1
ATOM 2576 N N . PHE B 1 149 ? -1.757 -5.902 -11.031 1 92.62 149 PHE B N 1
ATOM 2577 C CA . PHE B 1 149 ? -3.09 -5.855 -10.445 1 92.62 149 PHE B CA 1
ATOM 2578 C C . PHE B 1 149 ? -4.156 -5.781 -11.523 1 92.62 149 PHE B C 1
ATOM 2580 O O . PHE B 1 149 ? -5.074 -6.602 -11.555 1 92.62 149 PHE B O 1
ATOM 2587 N N . PRO B 1 150 ? -3.99 -4.836 -12.5 1 88.12 150 PRO B N 1
ATOM 2588 C CA . PRO B 1 150 ? -4.992 -4.832 -13.562 1 88.12 150 PRO B CA 1
ATOM 2589 C C . PRO B 1 150 ? -4.953 -6.098 -14.422 1 88.12 150 PRO B C 1
ATOM 2591 O O . PRO B 1 150 ? -5.984 -6.527 -14.938 1 88.12 150 PRO B O 1
ATOM 2594 N N . LEU B 1 151 ? -3.812 -6.641 -14.484 1 90.06 151 LEU B N 1
ATOM 2595 C CA . LEU B 1 151 ? -3.67 -7.867 -15.266 1 90.06 151 LEU B CA 1
ATOM 2596 C C . LEU B 1 151 ? -4.395 -9.023 -14.594 1 90.06 151 LEU B C 1
ATOM 2598 O O . LEU B 1 151 ? -4.906 -9.922 -15.266 1 90.06 151 LEU B O 1
ATOM 2602 N N . TYR B 1 152 ? -4.48 -8.984 -13.289 1 93.56 152 TYR B N 1
ATOM 2603 C CA . TYR B 1 152 ? -5.176 -10.031 -12.547 1 93.56 152 TYR B CA 1
ATOM 2604 C C . TYR B 1 152 ? -6.66 -10.055 -12.891 1 93.56 152 TYR B C 1
ATOM 2606 O O . TYR B 1 152 ? -7.242 -11.117 -13.094 1 93.56 152 TYR B O 1
ATOM 2614 N N . ARG B 1 153 ? -7.258 -8.969 -12.969 1 91.06 153 ARG B N 1
ATOM 2615 C CA . ARG B 1 153 ? -8.664 -8.883 -13.336 1 91.06 153 ARG B CA 1
ATOM 2616 C C . ARG B 1 153 ? -8.898 -9.445 -14.734 1 91.06 153 ARG B C 1
ATOM 2618 O O . ARG B 1 153 ? -9.875 -10.172 -14.969 1 91.06 153 ARG B O 1
ATOM 2625 N N . ARG B 1 154 ? -8.055 -9.039 -15.539 1 87.88 154 ARG B N 1
ATOM 2626 C CA . ARG B 1 154 ? -8.156 -9.547 -16.906 1 87.88 154 ARG B CA 1
ATOM 2627 C C . ARG B 1 154 ? -7.977 -11.062 -16.938 1 87.88 154 ARG B C 1
ATOM 2629 O O . ARG B 1 154 ? -8.664 -11.75 -17.688 1 87.88 154 ARG B O 1
ATOM 2636 N N . TYR B 1 155 ? -7.027 -11.484 -16.219 1 91.56 155 TYR B N 1
ATOM 2637 C CA . TYR B 1 155 ? -6.789 -12.922 -16.125 1 91.56 155 TYR B CA 1
ATOM 2638 C C . TYR B 1 155 ? -8.039 -13.648 -15.641 1 91.56 155 TYR B C 1
ATOM 2640 O O . TYR B 1 155 ? -8.406 -14.688 -16.188 1 91.56 155 TYR B O 1
ATOM 2648 N N . LEU B 1 156 ? -8.734 -13.102 -14.664 1 94.19 156 LEU B N 1
ATOM 2649 C CA . LEU B 1 156 ? -9.961 -13.695 -14.148 1 94.19 156 LEU B CA 1
ATOM 2650 C C . LEU B 1 156 ? -11.031 -13.781 -15.234 1 94.19 156 LEU B C 1
ATOM 2652 O O . LEU B 1 156 ? -11.781 -14.758 -15.297 1 94.19 156 LEU B O 1
ATOM 2656 N N . GLU B 1 157 ? -11.07 -12.734 -15.977 1 90.56 157 GLU B N 1
ATOM 2657 C CA . GLU B 1 157 ? -12.016 -12.742 -17.094 1 90.56 157 GLU B CA 1
ATOM 2658 C C . GLU B 1 157 ? -11.688 -13.852 -18.078 1 90.56 157 GLU B C 1
ATOM 2660 O O . GLU B 1 157 ? -12.586 -14.555 -18.547 1 90.56 157 GLU B O 1
ATOM 2665 N N . LEU B 1 158 ? -10.461 -13.984 -18.312 1 87.38 158 LEU B N 1
ATOM 2666 C CA . LEU B 1 158 ? -9.992 -14.961 -19.297 1 87.38 158 LEU B CA 1
ATOM 2667 C C . LEU B 1 158 ? -10.312 -16.375 -18.844 1 87.38 158 LEU B C 1
ATOM 2669 O O . LEU B 1 158 ? -10.672 -17.234 -19.672 1 87.38 158 LEU B O 1
ATOM 2673 N N . ILE B 1 159 ? -10.188 -16.625 -17.594 1 91.69 159 ILE B N 1
ATOM 2674 C CA . ILE B 1 159 ? -10.375 -18 -17.141 1 91.69 159 ILE B CA 1
ATOM 2675 C C . ILE B 1 159 ? -11.805 -18.188 -16.641 1 91.69 159 ILE B C 1
ATOM 2677 O O . ILE B 1 159 ? -12.125 -19.203 -16.016 1 91.69 159 ILE B O 1
ATOM 2681 N N . ASP B 1 160 ? -12.625 -17.234 -16.797 1 91.19 160 ASP B N 1
ATOM 2682 C CA . ASP B 1 160 ? -14.062 -17.266 -16.562 1 91.19 160 ASP B CA 1
ATOM 2683 C C . ASP B 1 160 ? -14.367 -17.484 -15.078 1 91.19 160 ASP B C 1
ATOM 2685 O O . ASP B 1 160 ? -15.18 -18.359 -14.734 1 91.19 160 ASP B O 1
ATOM 2689 N N . GLU B 1 161 ? -13.648 -16.797 -14.312 1 94.62 161 GLU B N 1
ATOM 2690 C CA . GLU B 1 161 ? -13.93 -16.797 -12.875 1 94.62 161 GLU B CA 1
ATOM 2691 C C . GLU B 1 161 ? -14.867 -15.641 -12.5 1 94.62 161 GLU B C 1
ATOM 2693 O O . GLU B 1 161 ? -14.461 -14.711 -11.797 1 94.62 161 GLU B O 1
ATOM 2698 N N . ARG B 1 162 ? -16.125 -15.781 -12.758 1 94.12 162 ARG B N 1
ATOM 2699 C CA . ARG B 1 162 ? -17.109 -14.703 -12.633 1 94.12 162 ARG B CA 1
ATOM 2700 C C . ARG B 1 162 ? -17.359 -14.367 -11.172 1 94.12 162 ARG B C 1
ATOM 2702 O O . ARG B 1 162 ? -17.484 -13.195 -10.812 1 94.12 162 ARG B O 1
ATOM 2709 N N . ALA B 1 163 ? -17.453 -15.367 -10.461 1 95.81 163 ALA B N 1
ATOM 2710 C CA . ALA B 1 163 ? -17.703 -15.156 -9.039 1 95.81 163 ALA B CA 1
ATOM 2711 C C . ALA B 1 163 ? -16.562 -14.383 -8.391 1 95.81 163 ALA B C 1
ATOM 2713 O O . ALA B 1 163 ? -16.797 -13.492 -7.566 1 95.81 163 ALA B O 1
ATOM 2714 N N . LEU B 1 164 ? -15.359 -14.734 -8.742 1 96.88 164 LEU B N 1
ATOM 2715 C CA . LEU B 1 164 ? -14.188 -14.047 -8.203 1 96.88 164 LEU B CA 1
ATOM 2716 C C . LEU B 1 164 ? -14.109 -12.617 -8.711 1 96.88 164 LEU B C 1
ATOM 2718 O O . LEU B 1 164 ? -13.719 -11.711 -7.965 1 96.88 164 LEU B O 1
ATOM 2722 N N . LEU B 1 165 ? -14.453 -12.383 -9.984 1 95.75 165 LEU B N 1
ATOM 2723 C CA . LEU B 1 165 ? -14.492 -11.039 -10.539 1 95.75 165 LEU B CA 1
ATOM 2724 C C . LEU B 1 165 ? -15.484 -10.164 -9.773 1 95.75 165 LEU B C 1
ATOM 2726 O O . LEU B 1 165 ? -15.188 -9.016 -9.453 1 95.75 165 LEU B O 1
ATOM 2730 N N . HIS B 1 166 ? -16.594 -10.719 -9.453 1 95.56 166 HIS B N 1
ATOM 2731 C CA . HIS B 1 166 ? -17.625 -9.992 -8.719 1 95.56 166 HIS B CA 1
ATOM 2732 C C . HIS B 1 166 ? -17.156 -9.641 -7.312 1 95.56 166 HIS B C 1
ATOM 2734 O O . HIS B 1 166 ? -17.469 -8.562 -6.801 1 95.56 166 HIS B O 1
ATOM 2740 N N . ALA B 1 167 ? -16.391 -10.508 -6.738 1 95.5 167 ALA B N 1
ATOM 2741 C CA . ALA B 1 167 ? -15.914 -10.328 -5.367 1 95.5 167 ALA B CA 1
ATOM 2742 C C . ALA B 1 167 ? -14.922 -9.18 -5.281 1 95.5 167 ALA B C 1
ATOM 2744 O O . ALA B 1 167 ? -14.656 -8.656 -4.195 1 95.5 167 ALA B O 1
ATOM 2745 N N . LEU B 1 168 ? -14.266 -8.805 -6.387 1 93.75 168 LEU B N 1
ATOM 2746 C CA . LEU B 1 168 ? -13.312 -7.699 -6.387 1 93.75 168 LEU B CA 1
ATOM 2747 C C . LEU B 1 168 ? -14.023 -6.355 -6.41 1 93.75 168 LEU B C 1
ATOM 2749 O O . LEU B 1 168 ? -13.422 -5.316 -6.141 1 93.75 168 LEU B O 1
ATOM 2753 N N . LYS B 1 169 ? -15.266 -6.191 -6.871 1 75.94 169 LYS B N 1
ATOM 2754 C CA . LYS B 1 169 ? -16.031 -4.957 -6.965 1 75.94 169 LYS B CA 1
ATOM 2755 C C . LYS B 1 169 ? -16.625 -4.574 -5.609 1 75.94 169 LYS B C 1
ATOM 2757 O O . LYS B 1 169 ? -17.078 -3.441 -5.422 1 75.94 169 LYS B O 1
ATOM 2762 N N . ALA B 1 170 ? -16.594 -5.418 -4.68 1 56.91 170 ALA B N 1
ATOM 2763 C CA . ALA B 1 170 ? -17.266 -5.184 -3.398 1 56.91 170 ALA B CA 1
ATOM 2764 C C . ALA B 1 170 ? -16.328 -4.504 -2.41 1 56.91 170 ALA B C 1
ATOM 2766 O O . ALA B 1 170 ? -15.102 -4.652 -2.502 1 56.91 170 ALA B O 1
#

InterPro domains:
  IPR036527 SCP2 sterol-binding domain superfamily [G3DSA:3.30.1050.10] (40-146)
  IPR036527 SCP2 sterol-binding domain superfamily [SSF55718] (48-145)

Radius of gyration: 21.67 Å; Cα contacts (8 Å, |Δi|>4): 566; chains: 2; bounding box: 39×54×58 Å

Nearest PDB structures (foldseek):
  2yhe-assembly3_C  TM=7.966E-01  e=1.152E-05  Pseudomonas sp. DSM 6611
  1ikt-assembly1_A  TM=7.908E-01  e=1.627E-05  Homo sapiens
  8af2-assembly2_B  TM=8.218E-01  e=3.639E-05  Homo sapiens
  4av7-assembly3_E  TM=7.703E-01  e=5.766E-05  Pseudomonas sp. DSM 6611
  6ovp-assembly1_B  TM=6.358E-01  e=6.480E-06  Yarrowia lipolytica

Organism: Geobacillus kaustophilus (strain HTA426) (NCBI:txid235909)

Solvent-accessible surface area (backbone atoms only — not comparable to full-atom values): 18096 Å² total; per-residue (Å²): 131,61,82,41,89,37,40,69,51,43,39,62,54,55,47,47,57,65,46,58,28,26,29,78,65,49,65,69,60,49,40,64,68,39,66,78,29,88,78,58,68,74,84,78,52,61,51,61,50,40,38,48,36,17,50,52,49,27,72,64,44,45,26,40,28,38,39,31,33,56,35,66,40,30,44,17,39,39,14,66,74,42,55,91,80,37,23,30,47,74,38,74,75,40,78,68,81,86,47,48,27,36,37,39,36,39,40,56,56,54,52,34,42,46,61,52,72,45,32,59,63,54,29,50,71,73,50,66,29,38,74,45,71,45,64,67,59,58,59,65,46,45,67,58,48,44,76,46,26,67,50,43,56,52,49,33,60,63,71,63,36,60,70,61,55,55,60,60,77,104,131,62,81,41,88,37,41,69,52,43,39,61,54,57,46,48,57,65,46,58,28,26,27,80,63,50,65,67,58,49,39,64,69,39,67,76,29,86,78,57,67,74,84,75,52,61,50,60,50,39,37,49,35,17,50,52,49,26,70,62,44,44,27,39,29,39,40,31,32,56,35,64,39,30,43,16,39,38,14,65,73,41,54,90,80,37,24,30,46,75,39,76,73,38,79,68,81,86,45,48,27,37,36,38,36,38,41,56,55,54,51,34,41,45,61,52,73,43,31,57,61,53,29,51,72,73,50,65,29,37,71,46,70,46,64,66,61,59,58,65,46,45,67,55,48,42,76,48,26,70,49,44,56,50,49,32,59,62,70,65,36,61,70,62,55,55,61,57,77,104

Sequence (340 aa):
MALFRDDAHVYRVIGEFMQIPSRPRTEFELRSWWERHPAYKEYGNEVEQINRIGEQIRRSRAAFVFYLTDPEAVISIDARRPETGENYAIYFGQAIDAPDVAIKTTGDIAHQFWGGNINVPLALMTGKMKAKGSKAKALQLLPRIVPAFPLYRRYLELIDERALLHALKAMALFRDDAHVYRVIGEFMQIPSRPRTEFELRSWWERHPAYKEYGNEVEQINRIGEQIRRSRAAFVFYLTDPEAVISIDARRPETGENYAIYFGQAIDAPDVAIKTTGDIAHQFWGGNINVPLALMTGKMKAKGSKAKALQLLPRIVPAFPLYRRYLELIDERALLHALKA